Protein AF-0000000087060187 (afdb_homodimer)

Solvent-accessible surface area (backbone atoms only — not comparable to full-atom values): 17372 Å² total; per-residue (Å²): 126,83,67,80,73,55,54,25,32,34,44,31,40,33,39,47,59,73,64,66,68,57,66,70,62,66,80,63,93,53,74,68,43,36,63,28,59,90,81,39,75,70,36,77,92,37,58,87,73,42,55,52,47,55,77,86,73,60,56,47,68,49,36,44,45,62,81,58,54,55,81,49,69,66,47,95,53,29,34,12,60,45,80,41,43,45,56,80,41,34,56,42,32,93,66,44,48,37,37,33,38,38,34,28,37,74,89,31,44,45,73,72,44,68,38,84,48,26,33,36,40,37,35,27,74,34,51,63,45,60,35,35,37,31,46,96,84,69,46,78,32,64,47,75,46,45,51,37,21,35,39,56,44,54,41,60,24,42,33,39,59,129,82,67,80,73,54,53,27,33,35,45,32,40,32,39,47,60,72,62,67,68,58,66,70,62,64,81,63,94,52,72,68,42,38,63,28,59,90,83,39,75,71,37,75,91,36,58,88,74,41,56,53,45,56,75,86,73,61,56,46,69,49,35,46,47,62,82,57,55,54,80,50,68,66,46,95,53,28,35,11,59,46,80,41,41,42,56,80,41,34,53,40,30,94,66,45,49,37,38,32,39,38,34,28,36,76,89,30,45,45,72,73,46,66,36,86,49,25,32,35,41,35,35,27,74,33,49,62,44,62,35,36,36,31,45,96,85,68,48,77,34,64,49,75,46,44,50,36,22,35,40,55,43,55,41,60,24,42,32,39,60

Foldseek 3Di:
DPPPFFKWKKKKKKFFADPVPPPPPPPPPDPFFQFDCVVHQLDPVCLVPGGGDDPVPDDPVLQDDDVVVDWADADPLQKTKDKADCNNRVRCRPVRMIMMMIMGTVRGKDDKDFAQGIKMKMATQGAKDWKWWADPVRDTDIDIDGHGDMDIGDHPTIIID/DPPPFFKWKKKKKKFFADDVPPPPPPPPPDPFFQFDCVVHQLDPVCLVPGGGDDPVPDDPVLQDDDVVVDWADADPLQKTKDKADCNNRVRCRPVRMIMMMIMGTVRGKDDKDFAQGIKMKMATQGAKDWKWWADPVRDTDIDIDGHGDMDIGDHPTIIID

pLDDT: mean 88.73, std 16.36, range [27.12, 98.56]

Structure (mmCIF, N/CA/C/O backbone):
data_AF-0000000087060187-model_v1
#
loop_
_entity.id
_entity.type
_entity.pdbx_description
1 polymer 'Germin-like protein'
#
loop_
_atom_site.group_PDB
_atom_site.id
_atom_site.type_symbol
_atom_site.label_atom_id
_atom_site.label_alt_id
_atom_site.label_comp_id
_atom_site.label_asym_id
_atom_site.label_entity_id
_atom_site.label_seq_id
_atom_site.pdbx_P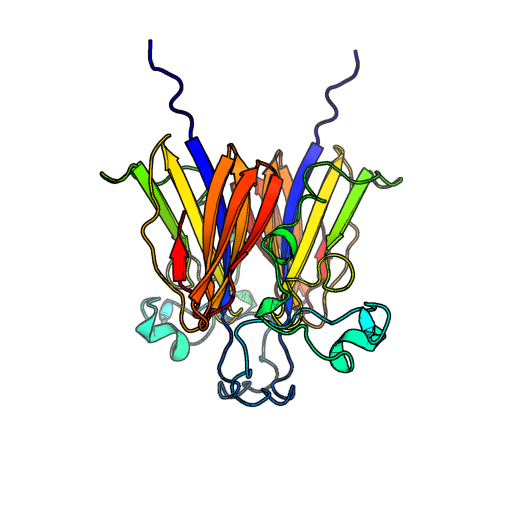DB_ins_code
_atom_site.Cartn_x
_atom_site.Cartn_y
_atom_site.Cartn_z
_atom_site.occupancy
_atom_site.B_iso_or_equiv
_atom_site.auth_seq_id
_atom_site.auth_comp_id
_atom_site.auth_asym_id
_atom_site.auth_atom_id
_atom_site.pdbx_PDB_model_num
ATOM 1 N N . MET A 1 1 ? -19.531 17.516 -27.078 1 27.12 1 MET A N 1
ATOM 2 C CA . MET A 1 1 ? -18.234 17.781 -26.484 1 27.12 1 MET A CA 1
ATOM 3 C C . MET A 1 1 ? -18.016 16.938 -25.234 1 27.12 1 MET A C 1
ATOM 5 O O . MET A 1 1 ? -18.719 17.094 -24.25 1 27.12 1 MET A O 1
ATOM 9 N N . VAL A 1 2 ? -17.828 15.68 -25.297 1 34.88 2 VAL A N 1
ATOM 10 C CA . VAL A 1 2 ? -17.781 14.812 -24.125 1 34.88 2 VAL A CA 1
ATOM 11 C C . VAL A 1 2 ? -16.781 15.359 -23.109 1 34.88 2 VAL A C 1
ATOM 13 O O . VAL A 1 2 ? -15.586 15.438 -23.406 1 34.88 2 VAL A O 1
ATOM 16 N N . GLY A 1 3 ? -17.016 16.312 -22.5 1 36.12 3 GLY A N 1
ATOM 17 C CA . GLY A 1 3 ? -16.141 16.984 -21.562 1 36.12 3 GLY A CA 1
ATOM 18 C C . GLY A 1 3 ? -15.27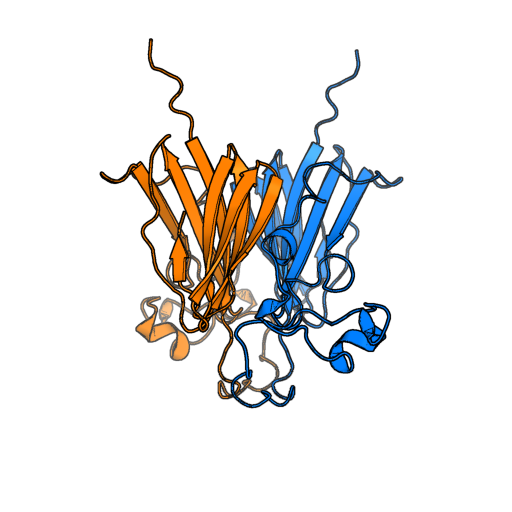3 16.016 -20.766 1 36.12 3 GLY A C 1
ATOM 19 O O . GLY A 1 3 ? -15.766 15.008 -20.266 1 36.12 3 GLY A O 1
ATOM 20 N N . LYS A 1 4 ? -14.07 15.891 -21.125 1 46.22 4 LYS A N 1
ATOM 21 C CA . LYS A 1 4 ? -13.109 15.016 -20.453 1 46.22 4 LYS A CA 1
ATOM 22 C C . LYS A 1 4 ? -13.312 15.016 -18.953 1 46.22 4 LYS A C 1
ATOM 24 O O . LYS A 1 4 ? -13.109 16.031 -18.281 1 46.22 4 LYS A O 1
ATOM 29 N N . MET A 1 5 ? -14.383 14.383 -18.453 1 56.5 5 MET A N 1
ATOM 30 C CA . MET A 1 5 ? -14.633 14.281 -17.016 1 56.5 5 MET A CA 1
ATOM 31 C C . MET A 1 5 ? -13.352 13.938 -16.266 1 56.5 5 MET A C 1
ATOM 33 O O . MET A 1 5 ? -12.703 12.938 -16.562 1 56.5 5 MET A O 1
ATOM 37 N N . TRP A 1 6 ? -12.797 15.008 -15.633 1 66.81 6 TRP A N 1
ATOM 38 C CA . TRP A 1 6 ? -11.586 14.828 -14.836 1 66.81 6 TRP A CA 1
ATOM 39 C C . TRP A 1 6 ? -11.805 13.812 -13.727 1 66.81 6 TRP A C 1
ATOM 41 O O . TRP A 1 6 ? -12.805 13.883 -13 1 66.81 6 TRP A O 1
ATOM 51 N N . VAL A 1 7 ? -11.086 12.695 -13.836 1 78.31 7 VAL A N 1
ATOM 52 C CA . VAL A 1 7 ? -11.227 11.648 -12.836 1 78.31 7 VAL A CA 1
ATOM 53 C C . VAL A 1 7 ? -9.953 11.578 -11.984 1 78.31 7 VAL A C 1
ATOM 55 O O . VAL A 1 7 ? -8.844 11.633 -12.516 1 78.31 7 VAL A O 1
ATOM 58 N N . LEU A 1 8 ? -10.289 11.727 -10.703 1 87 8 LEU A N 1
ATOM 59 C CA . LEU A 1 8 ? -9.273 11.391 -9.711 1 87 8 LEU A CA 1
ATOM 60 C C . LEU A 1 8 ? -9.195 9.883 -9.508 1 87 8 LEU A C 1
ATOM 62 O O . LEU A 1 8 ? -10.227 9.211 -9.398 1 87 8 LEU A O 1
ATOM 66 N N . ILE A 1 9 ? -7.957 9.406 -9.578 1 90.56 9 ILE A N 1
ATOM 67 C CA . ILE A 1 9 ? -7.754 7.996 -9.273 1 90.56 9 ILE A CA 1
ATOM 68 C C . ILE A 1 9 ? -6.844 7.855 -8.055 1 90.56 9 ILE A C 1
ATOM 70 O O . ILE A 1 9 ? -5.742 8.406 -8.031 1 90.56 9 ILE A O 1
ATOM 74 N N . LEU A 1 10 ? -7.395 7.145 -7.043 1 92.38 10 LEU A N 1
ATOM 75 C CA . LEU A 1 10 ? -6.633 6.805 -5.844 1 92.38 10 LEU A CA 1
ATOM 76 C C . LEU A 1 10 ? -6.445 5.293 -5.73 1 92.38 10 LEU A C 1
ATOM 78 O O . LEU A 1 10 ? -7.371 4.527 -6.012 1 92.38 10 LEU A O 1
ATOM 82 N N . VAL A 1 11 ? -5.293 4.898 -5.391 1 95.69 11 VAL A N 1
ATOM 83 C CA . VAL A 1 11 ? -5.07 3.539 -4.918 1 95.69 11 VAL A CA 1
ATOM 84 C C . VAL A 1 11 ? -4.621 3.568 -3.459 1 95.69 11 VAL A C 1
ATOM 86 O O . VAL A 1 11 ? -3.619 4.203 -3.123 1 95.69 11 VAL A O 1
ATOM 89 N N . SER A 1 12 ? -5.43 2.939 -2.613 1 94.31 12 SER A N 1
ATOM 90 C CA . SER A 1 12 ? -5.145 2.93 -1.184 1 94.31 12 SER A CA 1
ATOM 91 C C . SER A 1 12 ? -4.91 1.511 -0.675 1 94.31 12 SER A C 1
ATOM 93 O O . SER A 1 12 ? -5.617 0.581 -1.075 1 94.31 12 SER A O 1
ATOM 95 N N . ILE A 1 13 ? -3.957 1.374 0.154 1 92.62 13 ILE A N 1
ATOM 96 C CA . ILE A 1 13 ? -3.703 0.117 0.849 1 92.62 13 ILE A CA 1
ATOM 97 C C . ILE A 1 13 ? -4.059 0.263 2.326 1 92.62 13 ILE A C 1
ATOM 99 O O . ILE A 1 13 ? -3.746 1.28 2.949 1 92.62 13 ILE A O 1
ATOM 103 N N . LEU A 1 14 ? -4.754 -0.697 2.828 1 89.62 14 LEU A N 1
ATOM 104 C CA . LEU A 1 14 ? -5.113 -0.778 4.238 1 89.62 14 LEU A CA 1
ATOM 105 C C . LEU A 1 14 ? -4.277 -1.833 4.953 1 89.62 14 LEU A C 1
ATOM 107 O O . LEU A 1 14 ? -4.258 -2.998 4.547 1 89.62 14 LEU A O 1
ATOM 111 N N . LEU A 1 15 ? -3.615 -1.411 5.914 1 89.69 15 LEU A N 1
ATOM 112 C CA . LEU A 1 15 ? -2.82 -2.309 6.742 1 89.69 15 LEU A CA 1
ATOM 113 C C . LEU A 1 15 ? -3.562 -2.66 8.031 1 89.69 15 LEU A C 1
ATOM 115 O O . LEU A 1 15 ? -3.818 -1.787 8.859 1 89.69 15 LEU A O 1
ATOM 119 N N . LEU A 1 16 ? -3.83 -3.924 8.078 1 80 16 LEU A N 1
ATOM 120 C CA . LEU A 1 16 ? -4.562 -4.398 9.25 1 80 16 LEU A CA 1
ATOM 121 C C . LEU A 1 16 ? -3.633 -4.559 10.445 1 80 16 LEU A C 1
ATOM 123 O O . LEU A 1 16 ? -2.51 -5.047 10.297 1 80 16 LEU A O 1
ATOM 127 N N . ARG A 1 17 ? -4.02 -3.939 11.523 1 68.12 17 ARG A N 1
ATOM 128 C CA . ARG A 1 17 ? -3.246 -4.109 12.75 1 68.12 17 ARG A CA 1
ATOM 129 C C . ARG A 1 17 ? -3.828 -5.219 13.617 1 68.12 17 ARG A C 1
ATOM 131 O O . ARG A 1 17 ? -5.039 -5.262 13.852 1 68.12 17 ARG A O 1
ATOM 138 N N . GLY A 1 18 ? -3.416 -6.523 13.445 1 55.12 18 GLY A N 1
ATOM 139 C CA . GLY A 1 18 ? -3.941 -7.621 14.242 1 55.12 18 GLY A CA 1
ATOM 140 C C . GLY A 1 18 ? -3.717 -7.441 15.727 1 55.12 18 GLY A C 1
ATOM 141 O O . GLY A 1 18 ? -2.797 -6.734 16.141 1 55.12 18 GLY A O 1
ATOM 142 N N . ASP A 1 19 ? -4.742 -7.434 16.5 1 46.03 19 ASP A N 1
ATOM 143 C CA . ASP A 1 19 ? -4.531 -7.734 17.906 1 46.03 19 ASP A CA 1
ATOM 144 C C . ASP A 1 19 ? -3.523 -8.867 18.094 1 46.03 19 ASP A C 1
ATOM 146 O O . ASP A 1 19 ? -3.471 -9.789 17.266 1 46.03 19 ASP A O 1
ATOM 150 N N . GLU A 1 20 ? -2.389 -8.625 18.578 1 42.47 20 GLU A N 1
ATOM 151 C CA . GLU A 1 20 ? -1.382 -9.633 18.891 1 42.47 20 GLU A CA 1
ATOM 152 C C . GLU A 1 20 ? -2.02 -11 19.094 1 42.47 20 GLU A C 1
ATOM 154 O O . GLU A 1 20 ? -1.319 -11.992 19.297 1 42.47 20 GLU A O 1
ATOM 159 N N . THR A 1 21 ? -3.285 -11 19.422 1 37.47 21 THR A N 1
ATOM 160 C CA . THR A 1 21 ? -3.693 -12.336 19.828 1 37.47 21 THR A CA 1
ATOM 161 C C . THR A 1 21 ? -3.779 -13.273 18.625 1 37.47 21 THR A C 1
ATOM 163 O O . THR A 1 21 ? -4.367 -14.352 18.719 1 37.47 21 THR A O 1
ATOM 166 N N . LEU A 1 22 ? -3.842 -12.672 17.578 1 36.28 22 LEU A N 1
ATOM 167 C CA . LEU A 1 22 ? -3.822 -13.805 16.656 1 36.28 22 LEU A CA 1
ATOM 168 C C . LEU A 1 22 ? -2.627 -14.711 16.953 1 36.28 22 LEU A C 1
ATOM 170 O O . LEU A 1 22 ? -1.502 -14.227 17.094 1 36.28 22 LEU A O 1
ATOM 174 N N . ALA A 1 23 ? -2.844 -15.641 17.703 1 34.91 23 ALA A N 1
ATOM 175 C CA . ALA A 1 23 ? -1.899 -16.734 17.922 1 34.91 23 ALA A CA 1
ATOM 176 C C . ALA A 1 23 ? -0.926 -16.844 16.75 1 34.91 23 ALA A C 1
ATOM 178 O O . ALA A 1 23 ? -1.339 -17.078 15.609 1 34.91 23 ALA A O 1
ATOM 179 N N . SER A 1 24 ? -0.003 -15.836 16.641 1 38.12 24 SER A N 1
ATOM 180 C CA . SER A 1 24 ? 1.091 -16.203 15.742 1 38.12 24 SER A CA 1
ATOM 181 C C . SER A 1 24 ? 1.122 -17.703 15.484 1 38.12 24 SER A C 1
ATOM 183 O O . SER A 1 24 ? 1.293 -18.484 16.422 1 38.12 24 SER A O 1
ATOM 185 N N . ASP A 1 25 ? 0.235 -18.125 14.82 1 39.66 25 ASP A N 1
ATOM 186 C CA . ASP A 1 25 ? 0.54 -19.516 14.492 1 39.66 25 ASP A CA 1
ATOM 187 C C . ASP A 1 25 ? 2.047 -19.75 14.43 1 39.66 25 ASP A C 1
ATOM 189 O O . ASP A 1 25 ? 2.812 -18.844 14.125 1 39.66 25 ASP A O 1
ATOM 193 N N . PRO A 1 26 ? 2.584 -20.688 15.039 1 43.78 26 PRO A N 1
ATOM 194 C CA . PRO A 1 26 ? 3.941 -21.125 14.711 1 43.78 26 PRO A CA 1
ATOM 195 C C . PRO A 1 26 ? 4.395 -20.672 13.328 1 43.78 26 PRO A C 1
ATOM 197 O O . PRO A 1 26 ? 3.561 -20.328 12.484 1 43.78 26 PRO A O 1
ATOM 200 N N . ASP A 1 27 ? 5.645 -20.234 13.125 1 51.66 27 ASP A N 1
ATOM 201 C CA . ASP A 1 27 ? 6.246 -20.094 11.805 1 51.66 27 ASP A CA 1
ATOM 202 C C . ASP A 1 27 ? 5.402 -20.797 10.734 1 51.66 27 ASP A C 1
ATOM 204 O O . ASP A 1 27 ? 5.164 -22 10.812 1 51.66 27 ASP A O 1
ATOM 208 N N . PRO A 1 28 ? 4.574 -19.906 10.055 1 59.94 28 PRO A N 1
ATOM 209 C CA . PRO A 1 28 ? 3.744 -20.594 9.07 1 59.94 28 PRO A CA 1
ATOM 210 C C . PRO A 1 28 ? 4.496 -21.703 8.336 1 59.94 28 PRO A C 1
ATOM 212 O O . PRO A 1 28 ? 5.707 -21.594 8.117 1 59.94 28 PRO A O 1
ATOM 215 N N . ILE A 1 29 ? 3.949 -22.766 8.312 1 70.19 29 ILE A N 1
ATOM 216 C CA . ILE A 1 29 ? 4.492 -23.938 7.629 1 70.19 29 ILE A CA 1
ATOM 217 C C . ILE A 1 29 ? 4.914 -23.562 6.211 1 70.19 29 ILE A C 1
ATOM 219 O O . ILE A 1 29 ? 5.898 -24.094 5.691 1 70.19 29 ILE A O 1
ATOM 223 N N . GLN A 1 30 ? 4.23 -22.5 5.711 1 86.88 30 GLN A N 1
ATOM 224 C CA . GLN A 1 30 ? 4.59 -22.078 4.363 1 86.88 30 GLN A CA 1
ATOM 225 C C . GLN A 1 30 ? 4.605 -20.547 4.246 1 86.88 30 GLN A C 1
ATOM 227 O O . GLN A 1 30 ? 4.156 -19.844 5.156 1 86.88 30 GLN A O 1
ATOM 232 N N . ASP A 1 31 ? 5.094 -20.016 3.172 1 91.69 31 ASP A N 1
ATOM 233 C CA . ASP A 1 31 ? 5.367 -18.594 2.969 1 91.69 31 ASP A CA 1
ATOM 234 C C . ASP A 1 31 ? 4.074 -17.797 2.836 1 91.69 31 ASP A C 1
ATOM 236 O O . ASP A 1 31 ? 4.051 -16.594 3.084 1 91.69 31 ASP A O 1
ATOM 240 N N . PHE A 1 32 ? 3.02 -18.438 2.4 1 92.56 32 PHE A N 1
ATOM 241 C CA . PHE A 1 32 ? 1.711 -17.844 2.152 1 92.56 32 PHE A CA 1
ATOM 242 C C . PHE A 1 32 ? 0.601 -18.844 2.395 1 92.56 32 PHE A C 1
ATOM 244 O O . PHE A 1 32 ? 0.855 -20.062 2.449 1 92.56 32 PHE A O 1
ATOM 251 N N . CYS A 1 33 ? -0.597 -18.328 2.555 1 93.5 33 CYS A N 1
ATOM 252 C CA . CYS A 1 33 ? -1.751 -19.203 2.713 1 93.5 33 CYS A CA 1
ATOM 253 C C . CYS A 1 33 ? -2.887 -18.781 1.789 1 93.5 33 CYS A C 1
ATOM 255 O O . CYS A 1 33 ? -3.58 -17.797 2.059 1 93.5 33 CYS A O 1
ATOM 257 N N . ILE A 1 34 ? -3.023 -19.484 0.709 1 95 34 ILE A N 1
ATOM 258 C CA . ILE A 1 34 ? -4.188 -19.359 -0.16 1 95 34 ILE A CA 1
ATOM 259 C C . ILE A 1 34 ? -5.281 -20.328 0.298 1 95 34 ILE A C 1
ATOM 261 O O . ILE A 1 34 ? -5.09 -21.547 0.289 1 95 34 ILE A O 1
ATOM 265 N N . PRO A 1 35 ? -6.402 -19.797 0.677 1 95 35 PRO A N 1
ATOM 266 C CA . PRO A 1 35 ? -7.469 -20.703 1.089 1 95 35 PRO A CA 1
ATOM 267 C C . PRO A 1 35 ? -7.855 -21.688 -0.011 1 95 35 PRO A C 1
ATOM 269 O O . PRO A 1 35 ? -7.945 -21.312 -1.181 1 95 35 PRO A O 1
ATOM 272 N N . ASN A 1 36 ? -8.055 -22.891 0.399 1 94.81 36 ASN A N 1
ATOM 273 C CA . ASN A 1 36 ? -8.352 -23.969 -0.544 1 94.81 36 ASN A CA 1
ATOM 274 C C . ASN A 1 36 ? -9.852 -24.094 -0.794 1 94.81 36 ASN A C 1
ATOM 276 O O . ASN A 1 36 ? -10.594 -24.531 0.083 1 94.81 36 ASN A O 1
ATOM 280 N N . PRO A 1 37 ? -10.25 -23.797 -2.033 1 93.38 37 PRO A N 1
ATOM 281 C CA . PRO A 1 37 ? -11.695 -23.797 -2.295 1 93.38 37 PRO A CA 1
ATOM 282 C C . PRO A 1 37 ? -12.289 -25.203 -2.311 1 93.38 37 PRO A C 1
ATOM 284 O O . PRO A 1 37 ? -13.508 -25.375 -2.297 1 93.38 37 PRO A O 1
ATOM 287 N N . LYS A 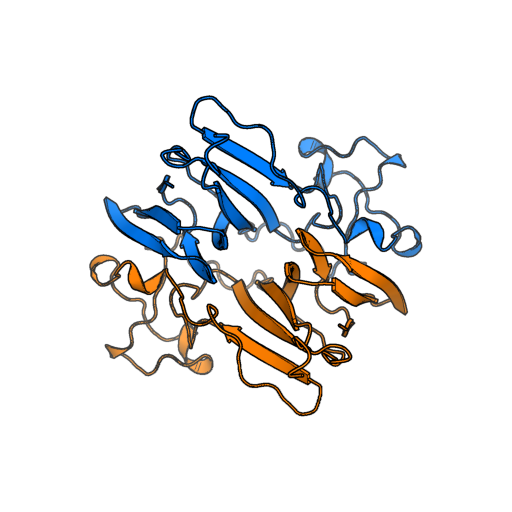1 38 ? -11.461 -26.172 -2.412 1 94.19 38 LYS A N 1
ATOM 288 C CA . LYS A 1 38 ? -11.93 -27.547 -2.367 1 94.19 38 LYS A CA 1
ATOM 289 C C . LYS A 1 38 ? -12.641 -27.844 -1.049 1 94.19 38 LYS A C 1
ATOM 291 O O . LYS A 1 38 ? -13.438 -28.781 -0.963 1 94.19 38 LYS A O 1
ATOM 296 N N . PHE A 1 39 ? -12.383 -27.109 -0.063 1 94.31 39 PHE A N 1
ATOM 297 C CA . PHE A 1 39 ? -12.891 -27.406 1.269 1 94.31 39 PHE A CA 1
ATOM 298 C C . PHE A 1 39 ? -13.992 -26.422 1.66 1 94.31 39 PHE A C 1
ATOM 300 O O . PHE A 1 39 ? -14.516 -26.484 2.773 1 94.31 39 PHE A O 1
ATOM 307 N N . GLY A 1 40 ? -14.289 -25.484 0.76 1 92.62 40 GLY A N 1
ATOM 308 C CA . GLY A 1 40 ? -15.352 -24.516 1.012 1 92.62 40 GLY A CA 1
ATOM 309 C C . GLY A 1 40 ? -15.227 -23.266 0.181 1 92.62 40 GLY A C 1
ATOM 310 O O . GLY A 1 40 ? -14.164 -22.984 -0.384 1 92.62 40 GLY A O 1
ATOM 311 N N . ALA A 1 41 ? -16.312 -22.531 0.212 1 92.38 41 ALA A N 1
ATOM 312 C CA . ALA A 1 41 ? -16.297 -21.266 -0.5 1 92.38 41 ALA A CA 1
ATOM 313 C C . ALA A 1 41 ? -15.352 -20.266 0.171 1 92.38 41 ALA A C 1
ATOM 315 O O . ALA A 1 41 ? -15.281 -20.203 1.401 1 92.38 41 ALA A O 1
ATOM 316 N N . ILE A 1 42 ? -14.664 -19.562 -0.613 1 93.19 42 ILE A N 1
ATOM 317 C CA . ILE A 1 42 ? -13.773 -18.531 -0.073 1 93.19 42 ILE A CA 1
ATOM 318 C C . ILE A 1 42 ? -14.578 -17.281 0.281 1 93.19 42 ILE A C 1
ATOM 320 O O . ILE A 1 42 ? -14.805 -16.422 -0.568 1 93.19 42 ILE A O 1
ATOM 324 N N . LYS A 1 43 ? -14.992 -17.234 1.489 1 90.38 43 LYS A N 1
ATOM 325 C CA . LYS A 1 43 ? -15.75 -16.141 2.074 1 90.38 43 LYS A CA 1
ATOM 326 C C . LYS A 1 43 ? -15.086 -15.641 3.361 1 90.38 43 LYS A C 1
ATOM 328 O O . LYS A 1 43 ? -14.445 -16.422 4.07 1 90.38 43 LYS A O 1
ATOM 333 N N . THR A 1 44 ? -15.211 -14.352 3.576 1 84.5 44 THR A N 1
ATOM 334 C CA . THR A 1 44 ? -14.562 -13.711 4.715 1 84.5 44 THR A CA 1
ATOM 335 C C . THR A 1 44 ? -14.789 -14.523 5.988 1 84.5 44 THR A C 1
ATOM 337 O O . THR A 1 44 ? -13.852 -14.758 6.754 1 84.5 44 THR A O 1
ATOM 340 N N . ALA A 1 45 ? -16.016 -14.961 6.156 1 77.06 45 ALA A N 1
ATOM 341 C CA . ALA A 1 45 ? -16.406 -15.68 7.367 1 77.06 45 ALA A CA 1
ATOM 342 C C . ALA A 1 45 ? -15.672 -17.016 7.473 1 77.06 45 ALA A C 1
ATOM 344 O O . ALA A 1 45 ? -15.578 -17.594 8.555 1 77.06 45 ALA A O 1
ATOM 345 N N . HIS A 1 46 ? -15.078 -17.5 6.379 1 78.81 46 HIS A N 1
ATOM 346 C CA . HIS A 1 46 ? -14.523 -18.844 6.352 1 78.81 46 HIS A CA 1
ATOM 347 C C . HIS A 1 46 ? -13.008 -18.812 6.27 1 78.81 46 HIS A C 1
ATOM 349 O O . HIS A 1 46 ? -12.352 -19.859 6.359 1 78.81 46 HIS A O 1
ATOM 355 N N . LEU A 1 47 ? -12.438 -17.734 6.168 1 85.81 47 LEU A N 1
ATOM 356 C CA . LEU A 1 47 ? -11.016 -17.656 5.84 1 85.81 47 LEU A CA 1
ATOM 357 C C . LEU A 1 47 ? -10.156 -18.266 6.938 1 85.81 47 LEU A C 1
ATOM 359 O O . LEU A 1 47 ? -9.133 -18.891 6.652 1 85.81 47 LEU A O 1
ATOM 363 N N . THR A 1 48 ? -10.664 -18.188 8.148 1 83 48 THR A N 1
ATOM 364 C CA . THR A 1 48 ? -9.852 -18.688 9.25 1 83 48 THR A CA 1
ATOM 365 C C . THR A 1 48 ? -9.977 -20.203 9.375 1 83 48 THR A C 1
ATOM 367 O O . THR A 1 48 ? -9.148 -20.844 10.016 1 83 48 THR A O 1
ATOM 370 N N . THR A 1 49 ? -10.945 -20.734 8.758 1 87.62 49 THR A N 1
ATOM 371 C CA . THR A 1 49 ? -11.188 -22.172 8.953 1 87.62 49 THR A CA 1
ATOM 372 C C . THR A 1 49 ? -10.789 -22.953 7.711 1 87.62 49 THR A C 1
ATOM 374 O O . THR A 1 49 ? -10.672 -24.188 7.758 1 87.62 49 THR A O 1
ATOM 377 N N . LEU A 1 50 ? -10.602 -22.328 6.613 1 91.44 50 LEU A N 1
ATOM 378 C CA . LEU A 1 50 ? -10.203 -23.031 5.391 1 91.44 50 LEU A CA 1
ATOM 379 C C . LEU A 1 50 ? -8.719 -23.359 5.414 1 91.44 50 LEU A C 1
ATOM 381 O O . LEU A 1 50 ? -7.891 -22.5 5.723 1 91.44 50 LEU A O 1
ATOM 385 N N . PRO A 1 51 ? -8.492 -24.625 5.184 1 92.38 51 PRO A N 1
ATOM 386 C CA . PRO A 1 51 ? -7.062 -24.922 5.039 1 92.38 51 PRO A CA 1
ATOM 387 C C . PRO A 1 51 ? -6.426 -24.219 3.848 1 92.38 51 PRO A C 1
ATOM 389 O O . PRO A 1 51 ? -7.125 -23.859 2.896 1 92.38 51 PRO A O 1
ATOM 392 N N . CYS A 1 52 ? -5.199 -24.078 3.957 1 93.81 52 CYS A N 1
ATOM 393 C CA . CYS A 1 52 ? -4.461 -23.484 2.848 1 93.81 52 CYS A CA 1
ATOM 394 C C . CYS A 1 52 ? -4.215 -24.5 1.743 1 93.81 52 CYS A C 1
ATOM 396 O O . CYS A 1 52 ? -4.094 -25.703 2.014 1 93.81 52 CYS A O 1
ATOM 398 N N . LYS A 1 53 ? -4.074 -23.969 0.517 1 93.75 53 LYS A N 1
ATOM 399 C CA . LYS A 1 53 ? -3.516 -24.781 -0.555 1 93.75 53 LYS A CA 1
ATOM 400 C C . LYS A 1 53 ? -2.105 -25.266 -0.209 1 93.75 53 LYS A C 1
ATOM 402 O O . LYS A 1 53 ? -1.356 -24.547 0.465 1 93.75 53 LYS A O 1
ATOM 407 N N . ASN A 1 54 ? -1.801 -26.516 -0.731 1 92.5 54 ASN A N 1
ATOM 408 C CA . ASN A 1 54 ? -0.38 -26.844 -0.784 1 92.5 54 ASN A CA 1
ATOM 409 C C . ASN A 1 54 ? 0.396 -25.844 -1.626 1 92.5 54 ASN A C 1
ATOM 411 O O . ASN A 1 54 ? -0.105 -25.359 -2.643 1 92.5 54 ASN A O 1
ATOM 415 N N . SER A 1 55 ? 1.547 -25.562 -1.175 1 91.44 55 SER A N 1
ATOM 416 C CA . SER A 1 55 ? 2.354 -24.578 -1.9 1 91.44 55 SER A CA 1
ATOM 417 C C . SER A 1 55 ? 2.506 -24.969 -3.367 1 91.44 55 SER A C 1
ATOM 419 O O . SER A 1 55 ? 2.561 -24.109 -4.242 1 91.44 55 SER A O 1
ATOM 421 N N . SER A 1 56 ? 2.496 -26.234 -3.639 1 93.62 56 SER A N 1
ATOM 422 C CA . SER A 1 56 ? 2.682 -26.75 -4.996 1 93.62 56 SER A CA 1
ATOM 423 C C . SER A 1 56 ? 1.458 -26.469 -5.859 1 93.62 56 SER A C 1
ATOM 425 O O . SER A 1 56 ? 1.527 -26.547 -7.09 1 93.62 56 SER A O 1
ATOM 427 N N . GLU A 1 57 ? 0.365 -26.188 -5.254 1 95.56 57 GLU A N 1
ATOM 428 C CA . GLU A 1 57 ? -0.867 -25.938 -5.996 1 95.56 57 GLU A CA 1
ATOM 429 C C . GLU A 1 57 ? -1.049 -24.453 -6.273 1 95.56 57 GLU A C 1
ATOM 431 O O . GLU A 1 57 ? -1.979 -24.047 -6.977 1 95.56 57 GLU A O 1
ATOM 436 N N . ALA A 1 58 ? -0.201 -23.656 -5.758 1 96.06 58 ALA A N 1
ATOM 437 C CA . ALA A 1 58 ? -0.27 -22.219 -5.996 1 96.06 58 ALA A CA 1
ATOM 438 C C . ALA A 1 58 ? 0.291 -21.859 -7.367 1 96.06 58 ALA A C 1
ATOM 440 O O . ALA A 1 58 ? 1.182 -22.547 -7.879 1 96.06 58 ALA A O 1
ATOM 441 N N . SER A 1 59 ? -0.273 -20.859 -7.98 1 97.06 59 SER A N 1
ATOM 442 C CA . SER A 1 59 ? 0.218 -20.328 -9.258 1 97.06 59 SER A CA 1
ATOM 443 C C . SER A 1 59 ? 0.494 -18.828 -9.172 1 97.06 59 SER A C 1
ATOM 445 O O . SER A 1 59 ? 0.082 -18.172 -8.219 1 97.06 59 SER A O 1
ATOM 447 N N . THR A 1 60 ? 1.148 -18.297 -10.18 1 98.12 60 THR A N 1
ATOM 448 C CA . THR A 1 60 ? 1.473 -16.875 -10.234 1 98.12 60 THR A CA 1
ATOM 449 C C . THR A 1 60 ? 0.204 -16.031 -10.18 1 98.12 60 THR A C 1
ATOM 451 O O . THR A 1 60 ? 0.197 -14.953 -9.578 1 98.12 60 THR A O 1
ATOM 454 N N . ASP A 1 61 ? -0.868 -16.5 -10.781 1 97.5 61 ASP A N 1
ATOM 455 C CA . ASP A 1 61 ? -2.115 -15.742 -10.852 1 97.5 61 ASP A CA 1
ATOM 456 C C . ASP A 1 61 ? -2.711 -15.539 -9.461 1 97.5 61 ASP A C 1
ATOM 458 O O . ASP A 1 61 ? -3.545 -14.648 -9.266 1 97.5 61 ASP A O 1
ATOM 462 N N . ASP A 1 62 ? -2.289 -16.328 -8.516 1 97.69 62 ASP A N 1
ATOM 463 C CA . ASP A 1 62 ? -2.748 -16.172 -7.141 1 97.69 62 ASP A CA 1
ATOM 464 C C . ASP A 1 62 ? -2.178 -14.898 -6.52 1 97.69 62 ASP A C 1
ATOM 466 O O . ASP A 1 62 ? -2.682 -14.414 -5.504 1 97.69 62 ASP A O 1
ATOM 470 N N . PHE A 1 63 ? -1.15 -14.359 -7.137 1 98.12 63 PHE A N 1
ATOM 471 C CA . PHE A 1 63 ? -0.426 -13.273 -6.492 1 98.12 63 PHE A CA 1
ATOM 472 C C . PHE A 1 63 ? -0.48 -12.008 -7.34 1 98.12 63 PHE A C 1
ATOM 474 O O . PHE A 1 63 ? 0.202 -11.023 -7.043 1 98.12 63 PHE A O 1
ATOM 481 N N . VAL A 1 64 ? -1.225 -12.039 -8.438 1 98.56 64 VAL A N 1
ATOM 482 C CA . VAL A 1 64 ? -1.411 -10.883 -9.305 1 98.56 64 VAL A CA 1
ATOM 483 C C . VAL A 1 64 ? -2.898 -10.555 -9.422 1 98.56 64 VAL A C 1
ATOM 485 O O . VAL A 1 64 ? -3.719 -11.445 -9.648 1 98.56 64 VAL A O 1
ATOM 488 N N . PHE A 1 65 ? -3.24 -9.344 -9.211 1 98.44 65 PHE A N 1
ATOM 489 C CA . PHE A 1 65 ? -4.629 -8.914 -9.32 1 98.44 65 PHE A CA 1
ATOM 490 C C . PHE A 1 65 ? -4.785 -7.863 -10.414 1 98.44 65 PHE A C 1
ATOM 492 O O . PHE A 1 65 ? -4.098 -6.84 -10.398 1 98.44 65 PHE A O 1
ATOM 499 N N . SER A 1 66 ? -5.754 -8.047 -11.32 1 98.19 66 SER A N 1
ATOM 500 C CA . SER A 1 66 ? -5.938 -7.176 -12.477 1 98.19 66 SER A CA 1
ATOM 501 C C . SER A 1 66 ? -7.242 -6.395 -12.375 1 98.19 66 SER A C 1
ATOM 503 O O . SER A 1 66 ? -7.559 -5.59 -13.258 1 98.19 66 SER A O 1
ATOM 505 N N . GLY A 1 67 ? -7.969 -6.574 -11.344 1 97.25 67 GLY A N 1
ATOM 506 C CA . GLY A 1 67 ? -9.336 -6.074 -11.273 1 97.25 67 GLY A CA 1
ATOM 507 C C . GLY A 1 67 ? -9.414 -4.57 -11.094 1 97.25 67 GLY A C 1
ATOM 508 O O . GLY A 1 67 ? -10.492 -3.982 -11.211 1 97.25 67 GLY A O 1
ATOM 509 N N . ILE A 1 68 ? -8.234 -3.965 -10.891 1 97.12 68 ILE A N 1
ATOM 510 C CA . ILE A 1 68 ? -8.312 -2.529 -10.648 1 97.12 68 ILE A CA 1
ATOM 511 C C . ILE A 1 68 ? -7.672 -1.775 -11.812 1 97.12 68 ILE A C 1
ATOM 513 O O . ILE A 1 68 ? -7.289 -0.611 -11.664 1 97.12 68 ILE A O 1
ATOM 517 N N . LYS A 1 69 ? -7.578 -2.354 -12.922 1 96.44 69 LYS A N 1
ATOM 518 C CA . LYS A 1 69 ? -7.062 -1.71 -14.133 1 96.44 69 LYS A CA 1
ATOM 519 C C . LYS A 1 69 ? -8.016 -0.632 -14.633 1 96.44 69 LYS A C 1
ATOM 521 O O . LYS A 1 69 ? -7.594 0.34 -15.258 1 96.44 69 LYS A O 1
ATOM 526 N N . ALA A 1 70 ? -9.25 -0.925 -14.375 1 93.25 70 ALA A N 1
ATOM 527 C CA . ALA A 1 70 ? -10.289 0.005 -14.805 1 93.25 70 ALA A CA 1
ATOM 528 C C . ALA A 1 70 ? -11.18 0.42 -13.633 1 93.25 70 ALA A C 1
ATOM 530 O O . ALA A 1 70 ? -11.156 -0.216 -12.578 1 93.25 70 ALA A O 1
ATOM 531 N N . SER A 1 71 ? -11.82 1.511 -13.844 1 93.06 71 SER A N 1
ATOM 532 C CA . SER A 1 71 ? -12.688 2.035 -12.797 1 93.06 71 SER A CA 1
ATOM 533 C C . SER A 1 71 ? -13.867 1.101 -12.531 1 93.06 71 SER A C 1
ATOM 535 O O . SER A 1 71 ? -14.273 0.34 -13.414 1 93.06 71 SER A O 1
ATOM 537 N N . GLY A 1 72 ? -14.383 1.192 -11.289 1 94 72 GLY A N 1
ATOM 538 C CA . GLY A 1 72 ? -15.688 0.606 -11.008 1 94 72 GLY A CA 1
ATOM 539 C C . GLY A 1 72 ? -16.844 1.436 -11.539 1 94 72 GLY A C 1
ATOM 540 O O . GLY A 1 72 ? -16.656 2.244 -12.453 1 94 72 GLY A O 1
ATOM 541 N N . ASN A 1 73 ? -17.969 1.05 -10.977 1 94.94 73 ASN A N 1
ATOM 542 C CA . ASN A 1 73 ? -19.156 1.791 -11.367 1 94.94 73 ASN A CA 1
ATOM 543 C C . ASN A 1 73 ? -19.391 3.004 -10.469 1 94.94 73 ASN A C 1
ATOM 545 O O . ASN A 1 73 ? -19.391 2.881 -9.242 1 94.94 73 ASN A O 1
ATOM 549 N N . PHE A 1 74 ? -19.625 4.105 -11.125 1 95.25 74 PHE A N 1
ATOM 550 C CA . PHE A 1 74 ? -19.844 5.328 -10.352 1 95.25 74 PHE A CA 1
ATOM 551 C C . PHE A 1 74 ? -21.219 5.309 -9.688 1 95.25 74 PHE A C 1
ATOM 553 O O . PHE A 1 74 ? -22.188 4.836 -10.281 1 95.25 74 PHE A O 1
ATOM 560 N N . THR A 1 75 ? -21.266 5.879 -8.5 1 95.25 75 THR A N 1
ATOM 561 C CA . THR A 1 75 ? -22.516 6.098 -7.77 1 95.25 75 THR A CA 1
ATOM 562 C C . THR A 1 75 ? -23.016 7.52 -7.98 1 95.25 75 THR A C 1
ATOM 564 O O . THR A 1 75 ? -22.422 8.297 -8.719 1 95.25 75 THR A O 1
ATOM 567 N N . GLU A 1 76 ? -24.062 7.793 -7.316 1 94.06 76 GLU A N 1
ATOM 568 C CA . GLU A 1 76 ? -24.656 9.125 -7.422 1 94.06 76 GLU A CA 1
ATOM 569 C C . GLU A 1 76 ? -23.75 10.18 -6.781 1 94.06 76 GLU A C 1
ATOM 571 O O . GLU A 1 76 ? -23.812 11.359 -7.137 1 94.06 76 GLU A O 1
ATOM 576 N N . THR A 1 77 ? -22.875 9.828 -5.945 1 94.31 77 THR A N 1
ATOM 577 C CA . THR A 1 77 ? -21.969 10.766 -5.277 1 94.31 77 THR A CA 1
ATOM 578 C C . THR A 1 77 ? -20.766 11.07 -6.156 1 94.31 77 THR A C 1
ATOM 580 O O . THR A 1 77 ? -19.938 11.922 -5.812 1 94.31 77 THR A O 1
ATOM 583 N N . GLY A 1 78 ? -20.609 10.336 -7.289 1 96.31 78 GLY A N 1
ATOM 584 C CA . GLY A 1 78 ? -19.469 10.508 -8.172 1 96.31 78 GLY A CA 1
ATOM 585 C C . GLY A 1 78 ? -18.297 9.609 -7.812 1 96.31 78 GLY A C 1
ATOM 586 O O . GLY A 1 78 ? -17.219 9.75 -8.367 1 96.31 78 GLY A O 1
ATOM 587 N N . LEU A 1 79 ? -18.484 8.703 -6.812 1 96.69 79 LEU A N 1
ATOM 588 C CA . LEU A 1 79 ? -17.438 7.789 -6.355 1 96.69 79 LEU A CA 1
ATOM 589 C C . LEU A 1 79 ? -17.625 6.414 -6.984 1 96.69 79 LEU A C 1
ATOM 591 O O . LEU A 1 79 ? -18.734 5.898 -7.059 1 96.69 79 LEU A O 1
ATOM 595 N N . ALA A 1 80 ? -16.609 5.871 -7.547 1 97.31 80 ALA A N 1
ATOM 596 C CA . ALA A 1 80 ? -16.5 4.461 -7.926 1 97.31 80 ALA A CA 1
ATOM 597 C C . ALA A 1 80 ? -15.375 3.77 -7.172 1 97.31 80 ALA A C 1
ATOM 599 O O . ALA A 1 80 ? -14.25 4.273 -7.125 1 97.31 80 ALA A O 1
ATOM 600 N N . THR A 1 81 ? -15.656 2.641 -6.52 1 97.12 81 THR A N 1
ATOM 601 C CA . THR A 1 81 ? -14.617 1.933 -5.777 1 97.12 81 THR A CA 1
ATOM 602 C C . THR A 1 81 ? -14.562 0.464 -6.188 1 97.12 81 THR A C 1
ATOM 604 O O . THR A 1 81 ? -15.578 -0.112 -6.586 1 97.12 81 THR A O 1
ATOM 607 N N . ILE A 1 82 ? -13.438 -0.15 -6.145 1 97.5 82 ILE A N 1
ATOM 608 C CA . ILE A 1 82 ? -13.195 -1.588 -6.195 1 97.5 82 ILE A CA 1
ATOM 609 C C . ILE A 1 82 ? -12.414 -2.025 -4.961 1 97.5 82 ILE A C 1
ATOM 611 O O . ILE A 1 82 ? -11.188 -1.988 -4.949 1 97.5 82 ILE A O 1
ATOM 615 N N . PRO A 1 83 ? -13.109 -2.414 -3.895 1 96.88 83 PRO A N 1
ATOM 616 C CA . PRO A 1 83 ? -12.414 -2.977 -2.732 1 96.88 83 PRO A CA 1
ATOM 617 C C . PRO A 1 83 ? -11.867 -4.379 -2.99 1 96.88 83 PRO A C 1
ATOM 619 O O . PRO A 1 83 ? -12.539 -5.199 -3.621 1 96.88 83 PRO A O 1
ATOM 622 N N . VAL A 1 84 ? -10.688 -4.598 -2.594 1 97.56 84 VAL A N 1
ATOM 623 C CA . VAL A 1 84 ? -10.047 -5.891 -2.787 1 97.56 84 VAL A CA 1
ATOM 624 C C . VAL A 1 84 ? -9.648 -6.477 -1.433 1 97.56 84 VAL A C 1
ATOM 626 O O . VAL A 1 84 ? -8.844 -5.887 -0.707 1 97.56 84 VAL A O 1
ATOM 629 N N . ASN A 1 85 ? -10.234 -7.59 -1.088 1 95.88 85 ASN A N 1
ATOM 630 C CA . ASN A 1 85 ? -9.977 -8.336 0.139 1 95.88 85 ASN A CA 1
ATOM 631 C C . ASN A 1 85 ? -9.703 -9.805 -0.147 1 95.88 85 ASN A C 1
ATOM 633 O O . ASN A 1 85 ? -9.727 -10.234 -1.303 1 95.88 85 ASN A O 1
ATOM 637 N N . PRO A 1 86 ? -9.438 -10.617 0.843 1 94.44 86 PRO A N 1
ATOM 638 C CA . PRO A 1 86 ? -9.023 -12 0.585 1 94.44 86 PRO A CA 1
ATOM 639 C C . PRO A 1 86 ? -10.117 -12.82 -0.104 1 94.44 86 PRO A C 1
ATOM 641 O O . PRO A 1 86 ? -9.82 -13.844 -0.735 1 94.44 86 PRO A O 1
ATOM 644 N N . THR A 1 87 ? -11.336 -12.414 -0.044 1 94.94 87 THR A N 1
ATOM 645 C CA . THR A 1 87 ? -12.406 -13.133 -0.721 1 94.94 87 THR A CA 1
ATOM 646 C C . THR A 1 87 ? -12.289 -12.977 -2.234 1 94.94 87 THR A C 1
ATOM 648 O O . THR A 1 87 ? -12.562 -13.914 -2.982 1 94.94 87 THR A O 1
ATOM 651 N N . ILE A 1 88 ? -11.859 -11.805 -2.732 1 95.44 88 ILE A N 1
ATOM 652 C CA . ILE A 1 88 ? -11.766 -11.5 -4.156 1 95.44 88 ILE A CA 1
ATOM 653 C C . ILE A 1 88 ? -10.352 -11.797 -4.652 1 95.44 88 ILE A C 1
ATOM 655 O O . ILE A 1 88 ? -10.156 -12.156 -5.816 1 95.44 88 ILE A O 1
ATOM 659 N N . PHE A 1 89 ? -9.445 -11.656 -3.809 1 97.31 89 PHE A N 1
ATOM 660 C CA . PHE A 1 89 ? -8.031 -11.883 -4.082 1 97.31 89 PHE A CA 1
ATOM 661 C C . PHE A 1 89 ? -7.383 -12.688 -2.961 1 97.31 89 PHE A C 1
ATOM 663 O O . PHE A 1 89 ? -6.707 -12.125 -2.1 1 97.31 89 PHE A O 1
ATOM 670 N N . PRO A 1 90 ? -7.488 -13.992 -2.994 1 94.94 90 PRO A N 1
ATOM 671 C CA . PRO A 1 90 ? -7.051 -14.836 -1.885 1 94.94 90 PRO A CA 1
ATOM 672 C C . PRO A 1 90 ? -5.547 -14.75 -1.632 1 94.94 90 PRO A C 1
ATOM 674 O O . PRO A 1 90 ? -5.078 -15.102 -0.547 1 94.94 90 PRO A O 1
ATOM 677 N N . GLY A 1 91 ? -4.809 -14.281 -2.582 1 94.12 91 GLY A N 1
ATOM 678 C CA . GLY A 1 91 ? -3.363 -14.172 -2.455 1 94.12 91 GLY A CA 1
ATOM 679 C C . GLY A 1 91 ? -2.932 -13.281 -1.306 1 94.12 91 GLY A C 1
ATOM 680 O O . GLY A 1 91 ? -1.785 -13.344 -0.856 1 94.12 91 GLY A O 1
ATOM 681 N N . ILE A 1 92 ? -3.799 -12.422 -0.791 1 94.06 92 ILE A N 1
ATOM 682 C CA . ILE A 1 92 ? -3.41 -11.516 0.284 1 94.06 92 ILE A CA 1
ATOM 683 C C . ILE A 1 92 ? -3.951 -12.031 1.615 1 94.06 92 ILE A C 1
ATOM 685 O O . ILE A 1 92 ? -3.877 -11.344 2.633 1 94.06 92 ILE A O 1
ATOM 689 N N . ASN A 1 93 ? -4.465 -13.32 1.523 1 92.75 93 ASN A N 1
ATOM 690 C CA . ASN A 1 93 ? -4.918 -13.938 2.762 1 92.75 93 ASN A CA 1
ATOM 691 C C . ASN A 1 93 ? -3.791 -14.039 3.787 1 92.75 93 ASN A C 1
ATOM 693 O O . ASN A 1 93 ? -2.678 -14.445 3.451 1 92.75 93 ASN A O 1
ATOM 697 N N . THR A 1 94 ? -4.016 -13.594 5.012 1 85.19 94 THR A N 1
ATOM 698 C CA . THR A 1 94 ? -3.154 -13.672 6.184 1 85.19 94 THR A CA 1
ATOM 699 C C . THR A 1 94 ? -2 -12.68 6.078 1 85.19 94 THR A C 1
ATOM 701 O O . THR A 1 94 ? -1.066 -12.719 6.883 1 85.19 94 THR A O 1
ATOM 704 N N . LEU A 1 95 ? -1.987 -11.828 5.055 1 84.88 95 LEU A N 1
ATOM 705 C CA . LEU A 1 95 ? -0.865 -10.914 4.883 1 84.88 95 LEU A CA 1
ATOM 706 C C . LEU A 1 95 ? -1.146 -9.578 5.566 1 84.88 95 LEU A C 1
ATOM 708 O O . LEU A 1 95 ? -0.295 -8.68 5.562 1 84.88 95 LEU A O 1
ATOM 712 N N . GLY A 1 96 ? -2.314 -9.438 6.078 1 84.44 96 GLY A N 1
ATOM 713 C CA . GLY A 1 96 ? -2.643 -8.273 6.887 1 84.44 96 GLY A CA 1
ATOM 714 C C . GLY A 1 96 ? -2.887 -7.027 6.059 1 84.44 96 GLY A C 1
ATOM 715 O O . GLY A 1 96 ? -2.555 -5.918 6.484 1 84.44 96 GLY A O 1
ATOM 716 N N . MET A 1 97 ? -3.395 -7.246 4.875 1 90.62 97 MET A N 1
ATOM 717 C CA . MET A 1 97 ? -3.594 -6.074 4.027 1 90.62 97 MET A CA 1
ATOM 718 C C . MET A 1 97 ? -4.832 -6.242 3.15 1 90.62 97 MET A C 1
ATOM 720 O O . MET A 1 97 ? -5.289 -7.363 2.922 1 90.62 97 MET A O 1
ATOM 724 N N . SER A 1 98 ? -5.398 -5.242 2.75 1 94.62 98 SER A N 1
ATOM 725 C CA . SER A 1 98 ? -6.371 -5.082 1.676 1 94.62 98 SER A CA 1
ATOM 726 C C . SER A 1 98 ? -6.121 -3.799 0.888 1 94.62 98 SER A C 1
ATOM 728 O O . SER A 1 98 ? -5.246 -3.008 1.244 1 94.62 98 SER A O 1
ATOM 730 N N . PHE A 1 99 ? -6.766 -3.648 -0.268 1 96.88 99 PHE A N 1
ATOM 731 C CA . PHE A 1 99 ? -6.574 -2.408 -1.01 1 96.88 99 PHE A CA 1
ATOM 732 C C . PHE A 1 99 ? -7.824 -2.053 -1.805 1 96.88 99 PHE A C 1
ATOM 734 O O . PHE A 1 99 ? -8.758 -2.857 -1.9 1 96.88 99 PHE A O 1
ATOM 741 N N . VAL A 1 100 ? -7.871 -0.819 -2.25 1 97.69 100 VAL A N 1
ATOM 742 C CA . VAL A 1 100 ? -9.0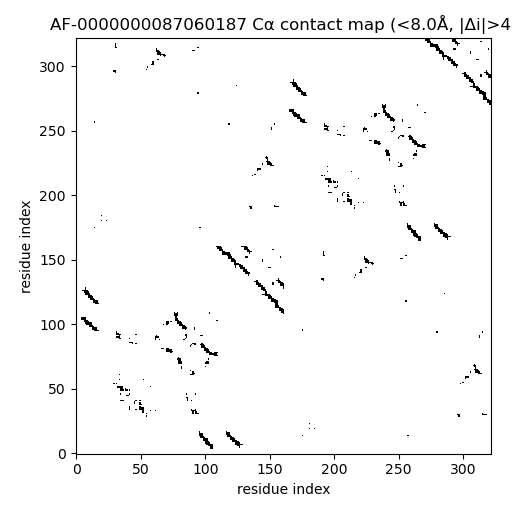39 -0.299 -2.955 1 97.69 100 VAL A CA 1
ATOM 743 C C . VAL A 1 100 ? -8.594 0.677 -4.043 1 97.69 100 VAL A C 1
ATOM 745 O O . VAL A 1 100 ? -7.684 1.479 -3.83 1 97.69 100 VAL A O 1
ATOM 748 N N . ARG A 1 101 ? -9.148 0.518 -5.195 1 97.88 101 ARG A N 1
ATOM 749 C CA . ARG A 1 101 ? -9.141 1.617 -6.156 1 97.88 101 ARG A CA 1
ATOM 750 C C . ARG A 1 101 ? -10.359 2.512 -5.973 1 97.88 101 ARG A C 1
ATOM 752 O O . ARG A 1 101 ? -11.484 2.021 -5.871 1 97.88 101 ARG A O 1
ATOM 759 N N . ALA A 1 102 ? -10.156 3.803 -5.945 1 97.69 102 ALA A N 1
ATOM 760 C CA . ALA A 1 102 ? -11.234 4.781 -5.879 1 97.69 102 ALA A CA 1
ATOM 761 C C . ALA A 1 102 ? -11.109 5.816 -6.992 1 97.69 102 ALA A C 1
ATOM 763 O O . ALA A 1 102 ? -10.062 6.441 -7.148 1 97.69 102 ALA A O 1
ATOM 764 N N . ASP A 1 103 ? -12.133 5.969 -7.754 1 97 103 ASP A N 1
ATOM 765 C CA . ASP A 1 103 ? -12.258 7.008 -8.773 1 97 103 ASP A CA 1
ATOM 766 C C . ASP A 1 103 ? -13.312 8.039 -8.367 1 97 103 ASP A C 1
ATOM 768 O O . ASP A 1 103 ? -14.414 7.684 -7.953 1 97 103 ASP A O 1
ATOM 772 N N . LEU A 1 104 ? -12.953 9.242 -8.461 1 96.81 104 LEU A N 1
ATOM 773 C CA . LEU A 1 104 ? -13.867 10.336 -8.125 1 96.81 104 LEU A CA 1
ATOM 774 C C . LEU A 1 104 ? -14.047 11.273 -9.312 1 96.81 104 LEU A C 1
ATOM 776 O O . LEU A 1 104 ? -13.062 11.766 -9.875 1 96.81 104 LEU A O 1
ATOM 780 N N . LYS A 1 105 ? -15.258 11.516 -9.695 1 95.31 105 LYS A N 1
ATOM 781 C CA . LYS A 1 105 ? -15.539 12.594 -10.641 1 95.31 105 LYS A CA 1
ATOM 782 C C . LYS A 1 105 ? -15.25 13.961 -10.023 1 95.31 105 LYS A C 1
ATOM 784 O O . LYS A 1 105 ? -15.211 14.094 -8.797 1 95.31 105 LYS A O 1
ATOM 789 N N . ALA A 1 106 ? -15.031 14.867 -10.961 1 93.06 106 ALA A N 1
ATOM 790 C CA . ALA A 1 106 ? -14.898 16.219 -10.43 1 93.06 106 ALA A CA 1
ATOM 791 C C . ALA A 1 106 ? -16.094 16.578 -9.555 1 93.06 106 ALA A C 1
ATOM 793 O O . ALA A 1 106 ? -17.25 16.422 -9.969 1 93.06 106 ALA A O 1
ATOM 794 N N . GLY A 1 107 ? -15.766 16.969 -8.383 1 92.62 107 GLY A N 1
ATOM 795 C CA . GLY A 1 107 ? -16.828 17.328 -7.457 1 92.62 107 GLY A CA 1
ATOM 796 C C . GLY A 1 107 ? -17.375 16.141 -6.676 1 92.62 107 GLY A C 1
ATOM 797 O O . GLY A 1 107 ? -18.203 16.312 -5.781 1 92.62 107 GLY A O 1
ATOM 798 N N . GLY A 1 108 ? -16.953 14.93 -7.004 1 95.12 108 GLY A N 1
ATOM 799 C CA . GLY A 1 108 ? -17.391 13.75 -6.277 1 95.12 108 GLY A CA 1
ATOM 800 C C . GLY A 1 108 ? -16.844 13.695 -4.855 1 95.12 108 GLY A C 1
ATOM 801 O O . GLY A 1 108 ? -15.922 14.43 -4.508 1 95.12 108 GLY A O 1
ATOM 802 N N . ILE A 1 109 ? -17.547 12.82 -4.035 1 95.5 109 ILE A N 1
ATOM 803 C CA . ILE A 1 109 ? -17.141 12.75 -2.633 1 95.5 109 ILE A CA 1
ATOM 804 C C . ILE A 1 109 ? -17.031 11.289 -2.199 1 95.5 109 ILE A C 1
ATOM 806 O O . ILE A 1 109 ? -17.859 10.453 -2.6 1 95.5 109 ILE A O 1
ATOM 810 N N . ASN A 1 110 ? -16.047 10.992 -1.438 1 96.06 110 ASN A N 1
ATOM 811 C CA . ASN A 1 110 ? -16 9.812 -0.581 1 96.06 110 ASN A CA 1
ATOM 812 C C . ASN A 1 110 ? -16.453 10.141 0.843 1 96.06 110 ASN A C 1
ATOM 814 O O . ASN A 1 110 ? -15.711 10.797 1.589 1 96.06 110 ASN A O 1
ATOM 818 N N . PRO A 1 111 ? -17.609 9.734 1.188 1 94.94 111 PRO A N 1
ATOM 819 C CA . PRO A 1 111 ? -18.156 10.141 2.484 1 94.94 111 PRO A CA 1
ATOM 820 C C . PRO A 1 111 ? -17.25 9.766 3.652 1 94.94 111 PRO A C 1
ATOM 822 O O . PRO A 1 111 ? -16.5 8.781 3.566 1 94.94 111 PRO A O 1
ATOM 825 N N . PRO A 1 112 ? -17.406 10.523 4.691 1 96 112 PRO A N 1
ATOM 826 C CA . PRO A 1 112 ? -16.594 10.211 5.867 1 96 112 PRO A CA 1
ATOM 827 C C . PRO A 1 112 ? -16.812 8.797 6.383 1 96 112 PRO A C 1
ATOM 829 O O . PRO A 1 112 ? -17.938 8.305 6.387 1 96 112 PRO A O 1
ATOM 832 N N . HIS A 1 113 ? -15.797 8.125 6.75 1 96.81 113 HIS A N 1
ATOM 833 C CA . HIS A 1 113 ? -15.805 6.777 7.312 1 96.81 113 HIS A CA 1
ATOM 834 C C . HIS A 1 113 ? -14.531 6.516 8.109 1 96.81 113 HIS A C 1
ATOM 836 O O . HIS A 1 113 ? -13.719 7.418 8.312 1 96.81 113 HIS A O 1
ATOM 842 N N . PHE A 1 114 ? -14.445 5.391 8.703 1 94.88 114 PHE A N 1
ATOM 843 C CA . PHE A 1 114 ? -13.234 5.059 9.445 1 94.88 114 PHE A CA 1
ATOM 844 C C . PHE A 1 114 ? -12.961 3.559 9.383 1 94.88 114 PHE A C 1
ATOM 846 O O . PHE A 1 114 ? -13.812 2.785 8.93 1 94.88 114 PHE A O 1
ATOM 853 N N . HIS A 1 115 ? -11.781 3.195 9.648 1 93.38 115 HIS A N 1
ATOM 854 C CA . HIS A 1 115 ? -11.344 1.808 9.75 1 93.38 115 HIS A CA 1
ATOM 855 C C . HIS A 1 115 ? -10.852 1.488 11.156 1 93.38 115 HIS A C 1
ATOM 857 O O . HIS A 1 115 ? -9.758 1.907 11.547 1 93.38 115 HIS A O 1
ATOM 863 N N . PRO A 1 116 ? -11.555 0.704 11.953 1 90.12 116 PRO A N 1
ATOM 864 C CA . PRO A 1 116 ? -11.211 0.476 13.359 1 90.12 116 PRO A CA 1
ATOM 865 C C . PRO A 1 116 ? -9.953 -0.372 13.539 1 90.12 116 PRO A C 1
ATOM 867 O O . PRO A 1 116 ? -9.344 -0.366 14.609 1 90.12 116 PRO A O 1
ATOM 870 N N . ARG A 1 117 ? -9.5 -1.029 12.453 1 87.81 117 ARG A N 1
ATOM 871 C CA . ARG A 1 117 ? -8.406 -1.968 12.648 1 87.81 117 ARG A CA 1
ATOM 872 C C . ARG A 1 117 ? -7.297 -1.736 11.633 1 87.81 117 ARG A C 1
ATOM 874 O O . ARG A 1 117 ? -6.441 -2.602 11.422 1 87.81 117 ARG A O 1
ATOM 881 N N . ALA A 1 118 ? -7.484 -0.632 10.93 1 91.81 118 ALA A N 1
ATOM 882 C CA . ALA A 1 118 ? -6.512 -0.528 9.844 1 91.81 118 ALA A CA 1
ATOM 883 C C . ALA A 1 118 ? -6.023 0.908 9.68 1 91.81 118 ALA A C 1
ATOM 885 O O . ALA A 1 118 ? -6.785 1.856 9.875 1 91.81 118 ALA A O 1
ATOM 886 N N . THR A 1 119 ? -4.773 1.06 9.375 1 93.75 119 THR A N 1
ATOM 887 C CA . THR A 1 119 ? -4.191 2.281 8.828 1 93.75 119 THR A CA 1
ATOM 888 C C . THR A 1 119 ? -4.293 2.295 7.309 1 93.75 119 THR A C 1
ATOM 890 O O . THR A 1 119 ? -4.086 1.269 6.656 1 93.75 119 THR A O 1
ATOM 893 N N . GLU A 1 120 ? -4.609 3.406 6.777 1 96.06 120 GLU A N 1
ATOM 894 C CA . GLU A 1 120 ? -4.734 3.531 5.328 1 96.06 120 GLU A CA 1
ATOM 895 C C . GLU A 1 120 ? -3.623 4.402 4.75 1 96.06 120 GLU A C 1
ATOM 897 O O . GLU A 1 120 ? -3.291 5.449 5.316 1 96.06 120 GLU A O 1
ATOM 902 N N . ILE A 1 121 ? -2.998 4.016 3.723 1 97.56 121 ILE A N 1
ATOM 903 C CA . ILE A 1 121 ? -2.074 4.809 2.92 1 97.56 121 ILE A CA 1
ATOM 904 C C . ILE A 1 121 ? -2.621 4.961 1.503 1 97.56 121 ILE A C 1
ATOM 906 O O . ILE A 1 121 ? -2.918 3.969 0.835 1 97.56 121 ILE A O 1
ATOM 910 N N . ALA A 1 122 ? -2.816 6.195 1.018 1 98.06 122 ALA A N 1
ATOM 911 C CA . ALA A 1 122 ? -3.416 6.469 -0.286 1 98.06 122 ALA A CA 1
ATOM 912 C C . ALA A 1 122 ? -2.416 7.152 -1.216 1 98.06 122 ALA A C 1
ATOM 914 O O . ALA A 1 122 ? -1.77 8.133 -0.833 1 98.06 122 ALA A O 1
ATOM 915 N N . TYR A 1 123 ? -2.295 6.656 -2.4 1 98.31 123 TYR A N 1
ATOM 916 C CA . TYR A 1 123 ? -1.483 7.219 -3.473 1 98.31 123 TYR A CA 1
ATOM 917 C C . TYR A 1 123 ? -2.361 7.809 -4.57 1 98.31 123 TYR A C 1
ATOM 919 O O . TYR A 1 123 ? -3.244 7.129 -5.098 1 98.31 123 TYR A O 1
ATOM 927 N N . VAL A 1 124 ? -2.105 9.07 -4.922 1 98 124 VAL A N 1
ATOM 928 C CA . VAL A 1 124 ? -2.854 9.703 -6.004 1 98 124 VAL A CA 1
ATOM 929 C C . VAL A 1 124 ? -2.211 9.359 -7.348 1 98 124 VAL A C 1
ATOM 931 O O . VAL A 1 124 ? -1.145 9.883 -7.684 1 98 124 VAL A O 1
ATOM 934 N N . VAL A 1 125 ? -2.9 8.516 -8.047 1 97.38 125 VAL A N 1
ATOM 935 C CA . VAL A 1 125 ? -2.393 8.039 -9.328 1 97.38 125 VAL A CA 1
ATOM 936 C C . VAL A 1 125 ? -2.611 9.102 -10.406 1 97.38 125 VAL A C 1
ATOM 938 O O . VAL A 1 125 ? -1.743 9.32 -11.258 1 97.38 125 VAL A O 1
ATOM 941 N N . GLN A 1 126 ? -3.756 9.734 -10.367 1 96.5 126 GLN A N 1
ATOM 942 C CA . GLN A 1 126 ? -4.168 10.75 -11.328 1 96.5 126 GLN A CA 1
ATOM 943 C C . GLN A 1 126 ? -5.051 11.805 -10.672 1 96.5 126 GLN A C 1
ATOM 945 O O . GLN A 1 126 ? -5.906 11.484 -9.852 1 96.5 126 GLN A O 1
ATOM 950 N N . GLY A 1 127 ? -4.816 13.078 -11.039 1 96.31 127 GLY A N 1
ATOM 951 C CA . GLY A 1 127 ? -5.652 14.164 -10.555 1 96.31 127 GLY A CA 1
ATOM 952 C C . GLY A 1 127 ? -5.234 14.672 -9.188 1 96.31 127 GLY A C 1
ATOM 953 O O . GLY A 1 127 ? -4.059 14.602 -8.828 1 96.31 127 GLY A O 1
ATOM 954 N N . SER A 1 128 ? -6.152 15.422 -8.531 1 96.94 128 SER A N 1
ATOM 955 C CA . SER A 1 128 ? -5.965 15.953 -7.188 1 96.94 128 SER A CA 1
ATOM 956 C C . SER A 1 128 ? -7.25 15.875 -6.375 1 96.94 128 SER A C 1
ATOM 958 O O . SER A 1 128 ? -8.352 15.891 -6.938 1 96.94 128 SER A O 1
ATOM 960 N N . VAL A 1 129 ? -7.07 15.797 -5.098 1 96.94 129 VAL A N 1
ATOM 961 C CA . VAL A 1 129 ? -8.234 15.625 -4.234 1 96.94 129 VAL A CA 1
ATOM 962 C C . VAL A 1 129 ? -8.016 16.359 -2.912 1 96.94 129 VAL A C 1
ATOM 964 O O . VAL A 1 129 ? -6.914 16.328 -2.357 1 96.94 129 VAL A O 1
ATOM 967 N N . TYR A 1 130 ? -9.039 17.078 -2.447 1 97.56 130 TYR A N 1
ATOM 968 C CA . TYR A 1 130 ? -9.047 17.531 -1.062 1 97.56 130 TYR A CA 1
ATOM 969 C C . TYR A 1 130 ? -9.391 16.391 -0.111 1 97.56 130 TYR A C 1
ATOM 971 O O . TYR A 1 130 ? -10.438 15.758 -0.239 1 97.56 130 TYR A O 1
ATOM 979 N N . SER A 1 131 ? -8.539 16.047 0.751 1 97.94 131 SER A N 1
ATOM 980 C CA . SER A 1 131 ? -8.672 14.867 1.607 1 97.94 131 SER A CA 1
ATOM 981 C C . SER A 1 131 ? -8.078 15.117 2.988 1 97.94 131 SER A C 1
ATOM 983 O O . SER A 1 131 ? -7.23 16 3.152 1 97.94 131 SER A O 1
ATOM 985 N N . GLY A 1 132 ? -8.531 14.328 3.953 1 98.31 132 GLY A N 1
ATOM 986 C CA . GLY A 1 132 ? -8.016 14.469 5.309 1 98.31 132 GLY A CA 1
ATOM 987 C C . GLY A 1 132 ? -8.672 13.516 6.293 1 98.31 132 GLY A C 1
ATOM 988 O O . GLY A 1 132 ? -9.414 12.617 5.898 1 98.31 132 GLY A O 1
ATOM 989 N N . PHE A 1 133 ? -8.336 13.742 7.566 1 98.19 133 PHE A N 1
ATOM 990 C CA . PHE A 1 133 ? -8.922 12.977 8.656 1 98.19 133 PHE A CA 1
ATOM 991 C C . PHE A 1 133 ? -9.047 13.828 9.914 1 98.19 133 PHE A C 1
ATOM 993 O O . PHE A 1 133 ? -8.469 14.914 10 1 98.19 133 PHE A O 1
ATOM 1000 N N . VAL A 1 134 ? -9.891 13.383 10.766 1 97.94 134 VAL A N 1
ATOM 1001 C CA . VAL A 1 134 ? -10.086 13.961 12.086 1 97.94 134 VAL A CA 1
ATOM 1002 C C . VAL A 1 134 ? -9.633 12.969 13.156 1 97.94 134 VAL A C 1
ATOM 1004 O O . VAL A 1 134 ? -10.062 11.82 13.172 1 97.94 134 VAL A O 1
ATOM 1007 N N . ASP A 1 135 ? -8.727 13.453 14.023 1 96.06 135 ASP A N 1
ATOM 1008 C CA . ASP A 1 135 ? -8.211 12.531 15.031 1 96.06 135 ASP A CA 1
ATOM 1009 C C . ASP A 1 135 ? -9.109 12.508 16.266 1 96.06 135 ASP A C 1
ATOM 1011 O O . ASP A 1 135 ? -10.172 13.133 16.281 1 96.06 135 ASP A O 1
ATOM 1015 N N . SER A 1 136 ? -8.766 11.711 17.25 1 94.44 136 SER A N 1
ATOM 1016 C CA . SER A 1 136 ? -9.594 11.508 18.438 1 94.44 136 SER A CA 1
ATOM 1017 C C . SER A 1 136 ? -9.68 12.773 19.281 1 94.44 136 SER A C 1
ATOM 1019 O O . SER A 1 136 ? -10.547 12.891 20.156 1 94.44 136 SER A O 1
ATOM 1021 N N . ASN A 1 137 ? -8.805 13.742 19.062 1 94.94 137 ASN A N 1
ATOM 1022 C CA . ASN A 1 137 ? -8.844 15.031 19.75 1 94.94 137 ASN A CA 1
ATOM 1023 C C . ASN A 1 137 ? -9.609 16.078 18.938 1 94.94 137 ASN A C 1
ATOM 1025 O O . ASN A 1 137 ? -9.516 17.266 19.203 1 94.94 137 ASN A O 1
ATOM 1029 N N . ASN A 1 138 ? -10.148 15.609 17.891 1 95.81 138 ASN A N 1
ATOM 1030 C CA . ASN A 1 138 ? -10.969 16.453 17.016 1 95.81 138 ASN A CA 1
ATOM 1031 C C . ASN A 1 138 ? -10.117 17.422 16.219 1 95.81 138 ASN A C 1
ATOM 1033 O O . ASN A 1 138 ? -10.594 18.5 15.812 1 95.81 138 ASN A O 1
ATOM 1037 N N . GLN A 1 139 ? -8.891 17.172 16.125 1 96.88 139 GLN A N 1
ATOM 1038 C CA . GLN A 1 139 ? -8.055 17.953 15.219 1 96.88 139 GLN A CA 1
ATOM 1039 C C . GLN A 1 139 ? -8.227 17.484 13.773 1 96.88 139 GLN A C 1
ATOM 1041 O O . GLN A 1 139 ? -8.281 16.281 13.508 1 96.88 139 GLN A O 1
ATOM 1046 N N . VAL A 1 140 ? -8.289 18.5 12.898 1 98 140 VAL A N 1
ATOM 1047 C CA . VAL A 1 140 ? -8.484 18.203 11.484 1 98 140 VAL A CA 1
ATOM 1048 C C . VAL A 1 140 ? -7.152 18.297 10.742 1 98 140 VAL A C 1
ATOM 1050 O O . VAL A 1 140 ? -6.445 19.312 10.852 1 98 140 VAL A O 1
ATOM 1053 N N . PHE A 1 141 ? -6.809 17.328 10.039 1 98.44 141 PHE A N 1
ATOM 1054 C CA . PHE A 1 141 ? -5.664 17.281 9.141 1 98.44 141 PHE A CA 1
ATOM 1055 C C . PHE A 1 141 ? -6.121 17.125 7.691 1 98.44 141 PHE A C 1
ATOM 1057 O O . PHE A 1 141 ? -6.57 16.062 7.289 1 98.44 141 PHE A O 1
ATOM 1064 N N . ALA A 1 142 ? -6.039 18.203 6.922 1 98.56 142 ALA A N 1
ATOM 1065 C CA . ALA A 1 142 ? -6.582 18.125 5.566 1 98.56 142 ALA A CA 1
ATOM 1066 C C . ALA A 1 142 ? -5.871 19.094 4.633 1 98.56 142 ALA A C 1
ATOM 1068 O O . ALA A 1 142 ? -5.418 20.172 5.062 1 98.56 142 ALA A O 1
ATOM 1069 N N . ARG A 1 143 ? -5.766 18.766 3.408 1 98.44 143 ARG A N 1
ATOM 1070 C CA . ARG A 1 143 ? -5.301 19.609 2.32 1 98.44 143 ARG A CA 1
ATOM 1071 C C . ARG A 1 143 ? -5.555 18.969 0.965 1 98.44 143 ARG A C 1
ATOM 1073 O O . ARG A 1 143 ? -6.109 17.859 0.893 1 98.44 143 ARG A O 1
ATOM 1080 N N . VAL A 1 144 ? -5.207 19.656 -0.028 1 98.31 144 VAL A N 1
ATOM 1081 C CA . VAL A 1 144 ? -5.227 19.062 -1.361 1 98.31 144 VAL A CA 1
ATOM 1082 C C . VAL A 1 144 ? -4.027 18.125 -1.535 1 98.31 144 VAL A C 1
ATOM 1084 O O . VAL A 1 144 ? -2.891 18.516 -1.256 1 98.31 144 VAL A O 1
ATOM 1087 N N . ILE A 1 145 ? -4.293 16.906 -1.874 1 98.19 145 ILE A N 1
ATOM 1088 C CA . ILE A 1 145 ? -3.262 15.938 -2.234 1 98.19 145 ILE A CA 1
ATOM 1089 C C . ILE A 1 145 ? -3.139 15.859 -3.754 1 98.19 145 ILE A C 1
ATOM 1091 O O . ILE A 1 145 ? -4.129 15.617 -4.453 1 98.19 145 ILE A O 1
ATOM 1095 N N . GLU A 1 146 ? -1.956 16.047 -4.281 1 97.69 146 GLU A N 1
ATOM 1096 C CA . GLU A 1 146 ? -1.718 16.125 -5.719 1 97.69 146 GLU A CA 1
ATOM 1097 C C . GLU A 1 146 ? -1.277 14.773 -6.277 1 97.69 146 GLU A C 1
ATOM 1099 O O . GLU A 1 146 ? -0.898 13.875 -5.52 1 97.69 146 GLU A O 1
ATOM 1104 N N . GLN A 1 147 ? -1.346 14.68 -7.637 1 97.31 147 GLN A N 1
ATOM 1105 C CA . GLN A 1 147 ? -0.855 13.484 -8.312 1 97.31 147 GLN A CA 1
ATOM 1106 C C . GLN A 1 147 ? 0.566 13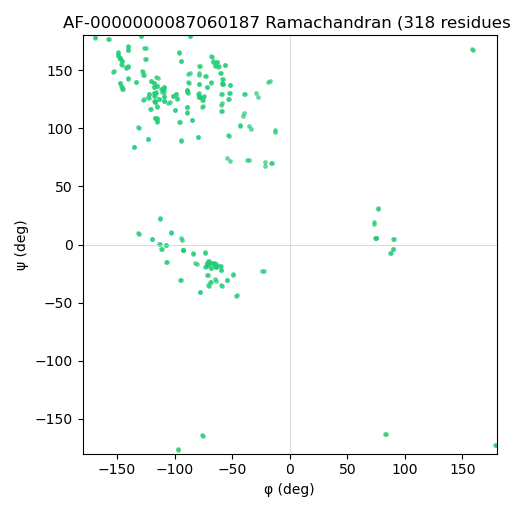.148 -7.867 1 97.31 147 GLN A C 1
ATOM 1108 O O . GLN A 1 147 ? 1.434 14.023 -7.828 1 97.31 147 GLN A O 1
ATOM 1113 N N . GLY A 1 148 ? 0.744 11.883 -7.496 1 97.5 148 GLY A N 1
ATOM 1114 C CA . GLY A 1 148 ? 2.076 11.445 -7.109 1 97.5 148 GLY A CA 1
ATOM 1115 C C . GLY A 1 148 ? 2.359 11.625 -5.629 1 97.5 148 GLY A C 1
ATOM 1116 O O . GLY A 1 148 ? 3.428 11.25 -5.145 1 97.5 148 GLY A O 1
ATOM 1117 N N . GLU A 1 149 ? 1.463 12.188 -4.895 1 98.12 149 GLU A N 1
ATOM 1118 C CA . GLU A 1 149 ? 1.629 12.312 -3.449 1 98.12 149 GLU A CA 1
ATOM 1119 C C . GLU A 1 149 ? 0.954 11.148 -2.719 1 98.12 149 GLU A C 1
ATOM 1121 O O . GLU A 1 149 ? 0.093 10.469 -3.283 1 98.12 149 GLU A O 1
ATOM 1126 N N . VAL A 1 150 ? 1.408 10.922 -1.508 1 98.31 150 VAL A N 1
ATOM 1127 C CA . VAL A 1 150 ? 0.864 9.922 -0.603 1 98.31 150 VAL A CA 1
ATOM 1128 C C . VAL A 1 150 ? 0.322 10.594 0.655 1 98.31 150 VAL A C 1
ATOM 1130 O O . VAL A 1 150 ? 0.952 11.5 1.199 1 98.31 150 VAL A O 1
ATOM 1133 N N . MET A 1 151 ? -0.803 10.203 1.069 1 98.44 151 MET A N 1
ATOM 1134 C CA . MET A 1 151 ? -1.31 10.594 2.383 1 98.44 151 MET A CA 1
ATOM 1135 C C . MET A 1 151 ? -1.577 9.367 3.248 1 98.44 151 MET A C 1
ATOM 1137 O O . MET A 1 151 ? -2.088 8.352 2.76 1 98.44 151 MET A O 1
ATOM 1141 N N . VAL A 1 152 ? -1.271 9.445 4.508 1 97.94 152 VAL A N 1
ATOM 1142 C CA . VAL A 1 152 ? -1.521 8.359 5.453 1 97.94 152 VAL A CA 1
ATOM 1143 C C . VAL A 1 152 ? -2.654 8.75 6.398 1 97.94 152 VAL A C 1
ATOM 1145 O O . VAL A 1 152 ? -2.729 9.898 6.848 1 97.94 152 VAL A O 1
ATOM 1148 N N . PHE A 1 153 ? -3.545 7.816 6.617 1 97.19 153 PHE A N 1
ATOM 1149 C CA . PHE A 1 153 ? -4.684 7.965 7.516 1 97.19 153 PHE A CA 1
ATOM 1150 C C . PHE A 1 153 ? -4.574 6.996 8.688 1 97.19 153 PHE A C 1
ATOM 1152 O O . PHE A 1 153 ? -4.754 5.789 8.523 1 97.19 153 PHE A O 1
ATOM 1159 N N . PRO A 1 154 ? -4.289 7.535 9.891 1 94.56 154 PRO A N 1
ATOM 1160 C CA . PRO A 1 154 ? -4.105 6.648 11.039 1 94.56 154 PRO A CA 1
ATOM 1161 C C . PRO A 1 154 ? -5.359 5.84 11.367 1 94.56 154 PRO A C 1
ATOM 1163 O O . PRO A 1 154 ? -6.477 6.297 11.109 1 94.56 154 PRO A O 1
ATOM 1166 N N . LYS A 1 155 ? -5.145 4.715 11.961 1 93.25 155 LYS A N 1
ATOM 1167 C CA . LYS A 1 155 ? -6.211 3.822 12.406 1 93.25 155 LYS A CA 1
ATOM 1168 C C . LYS A 1 155 ? -7.227 4.57 13.266 1 93.25 155 LYS A C 1
ATOM 1170 O O . LYS A 1 155 ? -6.855 5.391 14.109 1 93.25 155 LYS A O 1
ATOM 1175 N N . ASP A 1 156 ? -8.523 4.348 13.086 1 93.75 156 ASP A N 1
ATOM 1176 C CA . ASP A 1 156 ? -9.641 4.762 13.93 1 93.75 156 ASP A CA 1
ATOM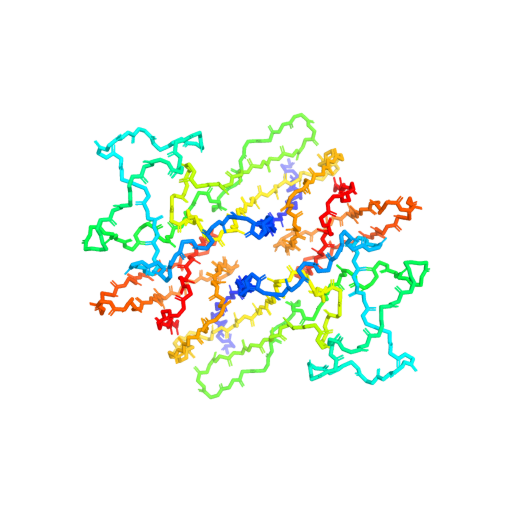 1177 C C . ASP A 1 156 ? -9.922 6.254 13.766 1 93.75 156 ASP A C 1
ATOM 1179 O O . ASP A 1 156 ? -10.688 6.832 14.547 1 93.75 156 ASP A O 1
ATOM 1183 N N . CYS A 1 157 ? -9.281 6.941 12.875 1 95.88 157 CYS A N 1
ATOM 1184 C CA . CYS A 1 157 ? -9.602 8.336 12.586 1 95.88 157 CYS A CA 1
ATOM 1185 C C . CYS A 1 157 ? -10.688 8.438 11.516 1 95.88 157 CYS A C 1
ATOM 1187 O O . CYS A 1 157 ? -10.766 7.586 10.633 1 95.88 157 CYS A O 1
ATOM 1189 N N . PHE A 1 158 ? -11.492 9.445 11.641 1 97.38 158 PHE A N 1
ATOM 1190 C CA . PHE A 1 158 ? -12.477 9.688 10.594 1 97.38 158 PHE A CA 1
ATOM 1191 C C . PHE A 1 158 ? -11.812 10.273 9.352 1 97.38 158 PHE A C 1
ATOM 1193 O O . PHE A 1 158 ? -11.117 11.289 9.43 1 97.38 158 PHE A O 1
ATOM 1200 N N . ILE A 1 159 ? -12.078 9.648 8.227 1 98.12 159 ILE A N 1
ATOM 1201 C CA . ILE A 1 159 ? -11.414 10.008 6.977 1 98.12 159 ILE A CA 1
ATOM 1202 C C . ILE A 1 159 ? -12.438 10.539 5.977 1 98.12 159 ILE A C 1
ATOM 1204 O O . ILE A 1 159 ? -13.594 10.109 5.973 1 98.12 159 ILE A O 1
ATOM 1208 N N . PHE A 1 160 ? -12.031 11.523 5.176 1 96.62 160 PHE A N 1
ATOM 1209 C CA . PHE A 1 160 ? -12.875 12.031 4.102 1 96.62 160 PHE A CA 1
ATOM 1210 C C . PHE A 1 160 ? -12.039 12.375 2.875 1 96.62 160 PHE A C 1
ATOM 1212 O O . PHE A 1 160 ? -10.836 12.633 2.988 1 96.62 160 PHE A O 1
ATOM 1219 N N . LYS A 1 161 ? -12.727 12.258 1.735 1 95.75 161 LYS A N 1
ATOM 1220 C CA . LYS A 1 161 ? -12.125 12.633 0.458 1 95.75 161 LYS A CA 1
ATOM 1221 C C . LYS A 1 161 ? -13.164 13.211 -0.492 1 95.75 161 LYS A C 1
ATOM 1223 O O . LYS A 1 161 ? -14.328 12.789 -0.493 1 95.75 161 LYS A O 1
ATOM 1228 N N . MET B 1 1 ? 16.516 12.312 -31.984 1 28.38 1 MET B N 1
ATOM 1229 C CA . MET B 1 1 ? 15.281 11.578 -31.703 1 28.38 1 MET B CA 1
ATOM 1230 C C . MET B 1 1 ? 15.242 11.102 -30.266 1 28.38 1 MET B C 1
ATOM 1232 O O . MET B 1 1 ? 16.016 10.227 -29.859 1 28.38 1 MET B O 1
ATOM 1236 N N . VAL B 1 2 ? 15.172 11.867 -29.312 1 35.38 2 VAL B N 1
ATOM 1237 C CA . VAL B 1 2 ? 15.328 11.477 -27.922 1 35.38 2 VAL B CA 1
ATOM 1238 C C . VAL B 1 2 ? 14.359 10.352 -27.578 1 35.38 2 VAL B C 1
ATOM 1240 O O . VAL B 1 2 ? 13.141 10.531 -27.656 1 35.38 2 VAL B O 1
ATOM 1243 N N . GLY B 1 3 ? 14.547 9.211 -27.969 1 37.47 3 GLY B N 1
ATOM 1244 C CA . GLY B 1 3 ? 13.711 8.031 -27.797 1 37.47 3 GLY B CA 1
ATOM 1245 C C . GLY B 1 3 ? 12.969 8 -26.484 1 37.47 3 GLY B C 1
ATOM 1246 O O . GLY B 1 3 ? 13.555 8.258 -25.422 1 37.47 3 GLY B O 1
ATOM 1247 N N . LYS B 1 4 ? 11.773 8.359 -26.5 1 46.12 4 LYS B N 1
ATOM 1248 C CA . LYS B 1 4 ? 10.938 8.336 -25.312 1 46.12 4 LYS B CA 1
ATOM 1249 C C . LYS B 1 4 ? 11.289 7.148 -24.406 1 46.12 4 LYS B C 1
ATOM 1251 O O . LYS B 1 4 ? 11.094 5.996 -24.797 1 46.12 4 LYS B O 1
ATOM 1256 N N . MET B 1 5 ? 12.43 7.207 -23.719 1 56.62 5 MET B N 1
ATOM 1257 C CA . MET B 1 5 ? 12.82 6.137 -22.812 1 56.62 5 MET B CA 1
ATOM 1258 C C . MET B 1 5 ? 11.633 5.668 -21.984 1 56.62 5 MET B C 1
ATOM 1260 O O . MET B 1 5 ? 10.992 6.473 -21.297 1 56.62 5 MET B O 1
ATOM 1264 N N . TRP B 1 6 ? 11.078 4.516 -22.406 1 67.06 6 TRP B N 1
ATOM 1265 C CA . TRP B 1 6 ? 9.945 3.93 -21.703 1 67.06 6 TRP B CA 1
ATOM 1266 C C . TRP B 1 6 ? 10.312 3.631 -20.25 1 67.06 6 TRP B C 1
ATOM 1268 O O . TRP B 1 6 ? 11.367 3.053 -19.969 1 67.06 6 TRP B O 1
ATOM 1278 N N . VAL B 1 7 ? 9.633 4.34 -19.344 1 77.94 7 VAL B N 1
ATOM 1279 C CA . VAL B 1 7 ? 9.906 4.145 -17.922 1 77.94 7 VAL B CA 1
ATOM 1280 C C . VAL B 1 7 ? 8.727 3.43 -17.266 1 77.94 7 VAL B C 1
ATOM 1282 O O . VAL B 1 7 ? 7.566 3.762 -17.531 1 77.94 7 VAL B O 1
ATOM 1285 N N . LEU B 1 8 ? 9.164 2.32 -16.672 1 86.94 8 LEU B N 1
ATOM 1286 C CA . LEU B 1 8 ? 8.258 1.664 -15.734 1 86.94 8 LEU B CA 1
ATOM 1287 C C . LEU B 1 8 ? 8.273 2.365 -14.383 1 86.94 8 LEU B C 1
ATOM 1289 O O . LEU B 1 8 ? 9.336 2.695 -13.859 1 86.94 8 LEU B O 1
ATOM 1293 N N . ILE B 1 9 ? 7.055 2.645 -13.945 1 90.38 9 ILE B N 1
ATOM 1294 C CA . ILE B 1 9 ? 6.949 3.205 -12.602 1 90.38 9 ILE B CA 1
ATOM 1295 C C . ILE B 1 9 ? 6.16 2.254 -11.703 1 90.38 9 ILE B C 1
ATOM 1297 O O . ILE B 1 9 ? 5.039 1.867 -12.039 1 90.38 9 ILE B O 1
ATOM 1301 N N . LEU B 1 10 ? 6.84 1.87 -10.594 1 92.19 10 LEU B N 1
ATOM 1302 C CA . LEU B 1 10 ? 6.211 1.058 -9.562 1 92.19 10 LEU B CA 1
ATOM 1303 C C . LEU B 1 10 ? 6.102 1.833 -8.25 1 92.19 10 LEU B C 1
ATOM 1305 O O . LEU B 1 10 ? 7.027 2.555 -7.875 1 92.19 10 LEU B O 1
ATOM 1309 N N . VAL B 1 11 ? 5 1.729 -7.625 1 95.56 11 VAL B N 1
ATOM 1310 C CA . VAL B 1 11 ? 4.879 2.121 -6.227 1 95.56 11 VAL B CA 1
ATOM 1311 C C . VAL B 1 11 ? 4.566 0.897 -5.371 1 95.56 11 VAL B C 1
ATOM 1313 O O . VAL B 1 11 ? 3.566 0.213 -5.598 1 95.56 11 VAL B O 1
ATOM 1316 N N . SER B 1 12 ? 5.484 0.607 -4.457 1 94.38 12 SER B N 1
ATOM 1317 C CA . SER B 1 12 ? 5.332 -0.567 -3.604 1 94.38 12 SER B CA 1
ATOM 1318 C C . SER B 1 12 ? 5.219 -0.172 -2.135 1 94.38 12 SER B C 1
ATOM 1320 O O . SER B 1 12 ? 5.926 0.724 -1.67 1 94.38 12 SER B O 1
ATOM 1322 N N . ILE B 1 13 ? 4.355 -0.82 -1.451 1 92.56 13 ILE B N 1
ATOM 1323 C CA . ILE B 1 13 ? 4.223 -0.668 -0.007 1 92.56 13 ILE B CA 1
ATOM 1324 C C . ILE B 1 13 ? 4.703 -1.939 0.692 1 92.56 13 ILE B C 1
ATOM 1326 O O . ILE B 1 13 ? 4.395 -3.049 0.251 1 92.56 13 ILE B O 1
ATOM 1330 N N . LEU B 1 14 ? 5.5 -1.751 1.689 1 89.62 14 LEU B N 1
ATOM 1331 C CA . LEU B 1 14 ? 5.984 -2.836 2.533 1 89.62 14 LEU B CA 1
ATOM 1332 C C . LEU B 1 14 ? 5.266 -2.846 3.877 1 89.62 14 LEU B C 1
ATOM 1334 O O . LEU B 1 14 ? 5.258 -1.84 4.59 1 89.62 14 LEU B O 1
ATOM 1338 N N . LEU B 1 15 ? 4.676 -3.914 4.145 1 89.69 15 LEU B N 1
ATOM 1339 C CA . LEU B 1 15 ? 3.998 -4.105 5.418 1 89.69 15 LEU B CA 1
ATOM 1340 C C . LEU B 1 15 ? 4.859 -4.922 6.379 1 89.69 15 LEU B C 1
ATOM 1342 O O . LEU B 1 15 ? 5.137 -6.094 6.121 1 89.69 15 LEU B O 1
ATOM 1346 N N . LEU B 1 16 ? 5.199 -4.219 7.41 1 80.12 16 LEU B N 1
ATOM 1347 C CA . LEU B 1 16 ? 6.051 -4.867 8.398 1 80.12 16 LEU B CA 1
ATOM 1348 C C . LEU B 1 16 ? 5.234 -5.793 9.297 1 80.12 16 LEU B C 1
ATOM 1350 O O . LEU B 1 16 ? 4.121 -5.449 9.703 1 80.12 16 LEU B O 1
ATOM 1354 N N . ARG B 1 17 ? 5.68 -7.012 9.383 1 68.31 17 ARG B N 1
ATOM 1355 C CA . ARG B 1 17 ? 5.023 -7.949 10.289 1 68.31 17 ARG B CA 1
ATOM 1356 C C . ARG B 1 17 ? 5.727 -7.984 11.641 1 68.31 17 ARG B C 1
ATOM 1358 O O . ARG B 1 17 ? 6.953 -8.094 11.703 1 68.31 17 ARG B O 1
ATOM 1365 N N . GLY B 1 18 ? 5.34 -7.129 12.633 1 55.09 18 GLY B N 1
ATOM 1366 C CA . GLY B 1 18 ? 5.977 -7.113 13.945 1 55.09 18 GLY B CA 1
ATOM 1367 C C . GLY B 1 18 ? 5.879 -8.445 14.664 1 55.09 18 GLY B C 1
ATOM 1368 O O . GLY B 1 18 ? 4.973 -9.234 14.406 1 55.09 18 GLY B O 1
ATOM 1369 N N . ASP B 1 19 ? 6.965 -9.039 14.992 1 45.75 19 ASP B N 1
ATOM 1370 C CA . ASP B 1 19 ? 6.891 -10.023 16.062 1 45.75 19 ASP B CA 1
ATOM 1371 C C . ASP B 1 19 ? 5.965 -9.547 17.188 1 45.75 19 ASP B C 1
ATOM 1373 O O . ASP B 1 19 ? 5.875 -8.352 17.453 1 45.75 19 ASP B O 1
ATOM 1377 N N . GLU B 1 20 ? 4.875 -10.172 17.406 1 42.31 20 GLU B N 1
ATOM 1378 C CA . GLU B 1 20 ? 3.967 -9.883 18.5 1 42.31 20 GLU B CA 1
ATOM 1379 C C . GLU B 1 20 ? 4.699 -9.195 19.656 1 42.31 20 GLU B C 1
ATOM 1381 O O . GLU B 1 20 ? 4.078 -8.805 20.656 1 42.31 20 GLU B O 1
ATOM 1386 N N . THR B 1 21 ? 5.992 -9.383 19.703 1 37.16 21 THR B N 1
ATOM 1387 C CA . THR B 1 21 ? 6.516 -8.914 20.984 1 37.16 21 THR B CA 1
ATOM 1388 C C . THR B 1 21 ? 6.539 -7.391 21.031 1 37.16 21 THR B C 1
ATOM 1390 O O . THR B 1 21 ? 7.164 -6.801 21.906 1 37.16 21 THR B O 1
ATOM 1393 N N . LEU B 1 22 ? 6.488 -6.887 19.922 1 36.62 22 LEU B N 1
ATOM 1394 C CA . LEU B 1 22 ? 6.445 -5.48 20.297 1 36.62 22 LEU B CA 1
ATOM 1395 C C . LEU B 1 22 ? 5.312 -5.219 21.297 1 36.62 22 LEU B C 1
ATOM 1397 O O . LEU B 1 22 ? 4.188 -5.684 21.094 1 36.62 22 LEU B O 1
ATOM 1401 N N . ALA B 1 23 ? 5.602 -5.25 22.469 1 34.62 23 ALA B N 1
ATOM 1402 C CA . ALA B 1 23 ? 4.719 -4.809 23.547 1 34.62 23 ALA B CA 1
ATOM 1403 C C . ALA B 1 23 ? 3.658 -3.844 23.031 1 34.62 23 ALA B C 1
ATOM 1405 O O . ALA B 1 23 ? 3.984 -2.76 22.531 1 34.62 23 ALA B O 1
ATOM 1406 N N . SER B 1 24 ? 2.715 -4.383 22.188 1 38.16 24 SER B N 1
ATOM 1407 C CA . SER B 1 24 ? 1.566 -3.496 22.047 1 38.16 24 SER B CA 1
ATOM 1408 C C . SER B 1 24 ? 1.554 -2.432 23.141 1 38.16 24 SER B C 1
ATOM 1410 O O . SER B 1 24 ? 1.501 -2.756 24.328 1 38.16 24 SER B O 1
ATOM 1412 N N . ASP B 1 25 ? 2.391 -1.599 23.062 1 39.62 25 ASP B N 1
ATOM 1413 C CA . ASP B 1 25 ? 2.107 -0.557 24.047 1 39.62 25 ASP B CA 1
ATOM 1414 C C . ASP B 1 25 ? 0.612 -0.476 24.344 1 39.62 25 ASP B C 1
ATOM 1416 O O . ASP B 1 25 ? -0.216 -0.776 23.484 1 39.62 25 ASP B O 1
ATOM 1420 N N . PRO B 1 26 ? 0.177 -0.529 25.484 1 43.75 26 PRO B N 1
ATOM 1421 C CA . PRO B 1 26 ? -1.188 -0.087 25.797 1 43.75 26 PRO B CA 1
ATOM 1422 C C . PRO B 1 26 ? -1.78 0.789 24.688 1 43.75 26 PRO B C 1
ATOM 1424 O O . PRO B 1 26 ? -1.042 1.339 23.875 1 43.75 26 PRO B O 1
ATOM 1427 N N . ASP B 1 27 ? -3.076 0.662 24.344 1 51.69 27 ASP B N 1
ATOM 1428 C CA . ASP B 1 27 ? -3.801 1.653 23.562 1 51.69 27 ASP B CA 1
ATOM 1429 C C . ASP B 1 27 ? -3.018 2.961 23.469 1 51.69 27 ASP B C 1
ATOM 1431 O O . ASP B 1 27 ? -2.725 3.59 24.484 1 51.69 27 ASP B O 1
ATOM 1435 N N . PRO B 1 28 ? -2.275 3.047 22.281 1 60.22 28 PRO B N 1
ATOM 1436 C CA . PRO B 1 28 ? -1.502 4.289 22.219 1 60.22 28 PRO B CA 1
ATOM 1437 C C . PRO B 1 28 ? -2.268 5.488 22.781 1 60.22 28 PRO B C 1
ATOM 1439 O O . PRO B 1 28 ? -3.494 5.551 22.656 1 60.22 28 PRO B O 1
ATOM 1442 N N . ILE B 1 29 ? -1.677 6.141 23.594 1 70.62 29 ILE B N 1
ATOM 1443 C CA . ILE B 1 29 ? -2.229 7.34 24.203 1 70.62 29 ILE B CA 1
ATOM 1444 C C . ILE B 1 29 ? -2.785 8.266 23.125 1 70.62 29 ILE B C 1
ATOM 1446 O O . ILE B 1 29 ? -3.785 8.953 23.344 1 70.62 29 ILE B O 1
ATOM 1450 N N . GLN B 1 30 ? -2.189 8.078 21.906 1 86.94 30 GLN B N 1
ATOM 1451 C CA . GLN B 1 30 ? -2.686 8.922 20.828 1 86.94 30 GLN B CA 1
ATOM 1452 C C . GLN B 1 30 ? -2.787 8.141 19.531 1 86.94 30 GLN B C 1
ATOM 1454 O O . GLN B 1 30 ? -2.297 7.012 19.438 1 86.94 30 GLN B O 1
ATOM 1459 N N . ASP B 1 31 ? -3.389 8.695 18.516 1 91.56 31 ASP B N 1
ATOM 1460 C CA . ASP B 1 31 ? -3.748 8.031 17.266 1 91.56 31 ASP B CA 1
ATOM 1461 C C . ASP B 1 31 ? -2.508 7.746 16.422 1 91.56 31 ASP B C 1
ATOM 1463 O O . ASP B 1 31 ? -2.525 6.852 15.57 1 91.56 31 ASP B O 1
ATOM 1467 N N . PHE B 1 32 ? -1.472 8.508 16.594 1 92.56 32 PHE B N 1
ATOM 1468 C CA . PHE B 1 32 ? -0.222 8.422 15.844 1 92.56 32 PHE B CA 1
ATOM 1469 C C . PHE B 1 32 ? 0.955 8.859 16.719 1 92.56 32 PHE B C 1
ATOM 1471 O O . PHE B 1 32 ? 0.766 9.5 17.75 1 92.56 32 PHE B O 1
ATOM 1478 N N . CYS B 1 33 ? 2.135 8.484 16.266 1 93.38 33 CYS B N 1
ATOM 1479 C CA . CYS B 1 33 ? 3.34 8.906 16.953 1 93.38 33 CYS B CA 1
ATOM 1480 C C . CYS B 1 33 ? 4.367 9.477 15.984 1 93.38 33 CYS B C 1
ATOM 1482 O O . CYS B 1 33 ? 5.027 8.719 15.266 1 93.38 33 CYS B O 1
ATOM 1484 N N . ILE B 1 34 ? 4.438 10.773 15.93 1 95 34 ILE B N 1
ATOM 1485 C CA . ILE B 1 34 ? 5.512 11.461 15.219 1 95 34 ILE B CA 1
ATOM 1486 C C . ILE B 1 34 ? 6.684 11.695 16.172 1 95 34 ILE B C 1
ATOM 1488 O O . ILE B 1 34 ? 6.547 12.406 17.172 1 95 34 ILE B O 1
ATOM 1492 N N . PRO B 1 35 ? 7.816 11.133 15.859 1 94.94 35 PRO B N 1
ATOM 1493 C CA . PRO B 1 35 ? 8.953 11.375 16.75 1 94.94 35 PRO B CA 1
ATOM 1494 C C . PRO B 1 35 ? 9.289 12.859 16.891 1 94.94 35 PRO B C 1
ATOM 1496 O O . PRO B 1 35 ? 9.258 13.594 15.898 1 94.94 35 PRO B O 1
ATOM 1499 N N . ASN B 1 36 ? 9.586 13.227 18.078 1 94.69 36 ASN B N 1
ATOM 1500 C CA . ASN B 1 36 ? 9.844 14.625 18.391 1 94.69 36 ASN B CA 1
ATOM 1501 C C . ASN B 1 36 ? 11.32 14.977 18.219 1 94.69 36 ASN B C 1
ATOM 1503 O O . ASN B 1 36 ? 12.156 14.555 19.016 1 94.69 36 ASN B O 1
ATOM 1507 N N . PRO B 1 37 ? 11.594 15.844 17.219 1 93.25 37 PRO B N 1
ATOM 1508 C CA . PRO B 1 37 ? 13 16.125 16.953 1 93.25 37 PRO B CA 1
ATOM 1509 C C . PRO B 1 37 ? 13.656 16.969 18.031 1 93.25 37 PRO B C 1
ATOM 1511 O O . PRO B 1 37 ? 14.883 17.109 18.062 1 93.25 37 PRO B O 1
ATOM 1514 N N . LYS B 1 38 ? 12.867 17.578 18.828 1 94 38 LYS B N 1
ATOM 1515 C CA . LYS B 1 38 ? 13.406 18.375 19.938 1 94 38 LYS B CA 1
ATOM 1516 C C . LYS B 1 38 ? 14.25 17.5 20.875 1 94 38 LYS B C 1
ATOM 1518 O O . LYS B 1 38 ? 15.102 18.016 21.609 1 94 38 LYS B O 1
ATOM 1523 N N . PHE B 1 39 ? 14.047 16.25 20.859 1 94.06 39 PHE B N 1
ATOM 1524 C CA . PHE B 1 39 ? 14.695 15.359 21.812 1 94.06 39 PHE B CA 1
ATOM 1525 C C . PHE B 1 39 ? 15.781 14.523 21.141 1 94.06 39 PHE B C 1
ATOM 1527 O O . PHE B 1 39 ? 16.406 13.672 21.781 1 94.06 39 PHE B O 1
ATOM 1534 N N . GLY B 1 40 ? 15.953 14.734 19.828 1 92.25 40 GLY B N 1
ATOM 1535 C CA . GLY B 1 40 ? 16.984 14.031 19.094 1 92.25 40 GLY B CA 1
ATOM 1536 C C . GLY B 1 40 ? 16.719 13.969 17.594 1 92.25 40 GLY B C 1
ATOM 1537 O O . GLY B 1 40 ? 15.602 14.227 17.141 1 92.25 40 GLY B O 1
ATOM 1538 N N . ALA B 1 41 ? 17.75 13.57 16.938 1 92.12 41 ALA B N 1
ATOM 1539 C CA . ALA B 1 41 ? 17.625 13.414 15.484 1 92.12 41 ALA B CA 1
ATOM 1540 C C . ALA B 1 41 ? 16.703 12.242 15.148 1 92.12 41 ALA B C 1
ATOM 1542 O O . ALA B 1 41 ? 16.734 11.203 15.812 1 92.12 41 ALA B O 1
ATOM 1543 N N . ILE B 1 42 ? 15.906 12.438 14.18 1 93 42 ILE B N 1
ATOM 1544 C CA . ILE B 1 42 ? 15.023 11.367 13.734 1 93 42 ILE B CA 1
ATOM 1545 C C . ILE B 1 42 ? 15.797 10.391 12.852 1 93 42 ILE B C 1
ATOM 1547 O O . ILE B 1 42 ? 15.906 10.594 11.641 1 93 42 ILE B O 1
ATOM 1551 N N . LYS B 1 43 ? 16.312 9.406 13.477 1 89.88 43 LYS B N 1
ATOM 1552 C CA . LYS B 1 43 ? 17.062 8.32 12.844 1 89.88 43 LYS B CA 1
ATOM 1553 C C . LYS B 1 43 ? 16.5 6.961 13.242 1 89.88 43 LYS B C 1
ATOM 1555 O O . LYS B 1 43 ? 15.961 6.797 14.336 1 89.88 43 LYS B O 1
ATOM 1560 N N . THR B 1 44 ? 16.578 6.047 12.289 1 83.81 44 THR B N 1
ATOM 1561 C CA . THR B 1 44 ? 16 4.719 12.477 1 83.81 44 THR B CA 1
ATOM 1562 C C . THR B 1 44 ? 16.375 4.148 13.844 1 83.81 44 THR B C 1
ATOM 1564 O O . THR B 1 44 ? 15.531 3.615 14.555 1 83.81 44 THR B O 1
ATOM 1567 N N . ALA B 1 45 ? 17.641 4.328 14.188 1 75.88 45 ALA B N 1
ATOM 1568 C CA . ALA B 1 45 ? 18.172 3.766 15.43 1 75.88 45 ALA B CA 1
ATOM 1569 C C . ALA B 1 45 ? 17.516 4.418 16.641 1 75.88 45 ALA B C 1
ATOM 1571 O O . ALA B 1 45 ? 17.547 3.861 17.75 1 75.88 45 ALA B O 1
ATOM 1572 N N . HIS B 1 46 ? 16.859 5.559 16.484 1 77.75 46 HIS B N 1
ATOM 1573 C CA . HIS B 1 46 ? 16.375 6.332 17.609 1 77.75 46 HIS B CA 1
ATOM 1574 C C . HIS B 1 46 ? 14.852 6.324 17.688 1 77.75 46 HIS B C 1
ATOM 1576 O O . HIS B 1 46 ? 14.266 6.82 18.656 1 77.75 46 HIS B O 1
ATOM 1582 N N . LEU B 1 47 ? 14.227 5.766 16.797 1 85.19 47 LEU B N 1
ATOM 1583 C CA . LEU B 1 47 ? 12.781 5.922 16.656 1 85.19 47 LEU B CA 1
ATOM 1584 C C . LEU B 1 47 ? 12.062 5.348 17.875 1 85.19 47 LEU B C 1
ATOM 1586 O O . LEU B 1 47 ? 11.055 5.902 18.328 1 85.19 47 LEU B O 1
ATOM 1590 N N . THR B 1 48 ? 12.656 4.344 18.438 1 82.88 48 THR B N 1
ATOM 1591 C CA . THR B 1 48 ? 11.977 3.691 19.562 1 82.88 48 THR B CA 1
ATOM 1592 C C . THR B 1 48 ? 12.188 4.473 20.859 1 82.88 48 THR B C 1
ATOM 1594 O O . THR B 1 48 ? 11.445 4.289 21.828 1 82.88 48 THR B O 1
ATOM 1597 N N . THR B 1 49 ? 13.125 5.316 20.844 1 87.19 49 THR B N 1
ATOM 1598 C CA . THR B 1 49 ? 13.453 5.992 22.094 1 87.19 49 THR B CA 1
ATOM 1599 C C . THR B 1 49 ? 12.977 7.441 22.062 1 87.19 49 THR B C 1
ATOM 1601 O O . THR B 1 49 ? 12.93 8.109 23.109 1 87.19 49 THR B O 1
ATOM 1604 N N . LEU B 1 50 ? 12.648 7.973 20.953 1 91.25 50 LEU B N 1
ATOM 1605 C CA . LEU B 1 50 ? 12.172 9.352 20.859 1 91.25 50 LEU B CA 1
ATOM 1606 C C . LEU B 1 50 ? 10.711 9.445 21.281 1 91.25 50 LEU B C 1
ATOM 1608 O O . LEU B 1 50 ? 9.875 8.656 20.828 1 91.25 50 LEU B O 1
ATOM 1612 N N . PRO B 1 51 ? 10.523 10.359 22.188 1 92.19 51 PRO B N 1
ATOM 1613 C CA . PRO B 1 51 ? 9.102 10.57 22.484 1 92.19 51 PRO B CA 1
ATOM 1614 C C . PRO B 1 51 ? 8.328 11.102 21.266 1 92.19 51 PRO B C 1
ATOM 1616 O O . PRO B 1 51 ? 8.922 11.695 20.359 1 92.19 51 PRO B O 1
ATOM 1619 N N . CYS B 1 52 ? 7.102 10.867 21.312 1 93.69 52 CYS B N 1
ATOM 1620 C CA . CYS B 1 52 ? 6.242 11.398 20.266 1 93.69 52 CYS B CA 1
ATOM 1621 C C . CYS B 1 52 ? 5.945 12.875 20.484 1 93.69 52 CYS B C 1
ATOM 1623 O O . CYS B 1 52 ? 5.895 13.336 21.625 1 93.69 52 CYS B O 1
ATOM 1625 N N . LYS B 1 53 ? 5.672 13.562 19.375 1 93.75 53 LYS B N 1
ATOM 1626 C CA . LYS B 1 53 ? 5.062 14.883 19.484 1 93.75 53 LYS B CA 1
ATOM 1627 C C . LYS B 1 53 ? 3.711 14.805 20.188 1 93.75 53 LYS B C 1
ATOM 1629 O O . LYS B 1 53 ? 2.992 13.812 20.062 1 93.75 53 LYS B O 1
ATOM 1634 N N . ASN B 1 54 ? 3.432 15.953 20.953 1 92.62 54 ASN B N 1
ATOM 1635 C CA . ASN B 1 54 ? 2.027 16.125 21.312 1 92.62 54 ASN B CA 1
ATOM 1636 C C . ASN B 1 54 ? 1.136 16.188 20.078 1 92.62 54 ASN B C 1
ATOM 1638 O O . ASN B 1 54 ? 1.521 16.766 19.062 1 92.62 54 ASN B O 1
ATOM 1642 N N . SER B 1 55 ? 0.015 15.609 20.203 1 91.5 55 SER B N 1
ATOM 1643 C CA . SER B 1 55 ? -0.896 15.602 19.062 1 91.5 55 SER B CA 1
ATOM 1644 C C . SER B 1 55 ? -1.16 17.016 18.547 1 91.5 55 SER B C 1
ATOM 1646 O O . SER B 1 55 ? -1.334 17.219 17.344 1 91.5 55 SER B O 1
ATOM 1648 N N . SER B 1 56 ? -1.116 17.969 19.422 1 93.75 56 SER B N 1
ATOM 1649 C CA . SER B 1 56 ? -1.398 19.344 19.078 1 93.75 56 SER B CA 1
ATOM 1650 C C . SER B 1 56 ? -0.269 19.953 18.25 1 93.75 56 SER B C 1
ATOM 1652 O O . SER B 1 56 ? -0.442 21 17.609 1 93.75 56 SER B O 1
ATOM 1654 N N . GLU B 1 57 ? 0.859 19.344 18.281 1 95.62 57 GLU B N 1
ATOM 1655 C CA . GLU B 1 57 ? 2.008 19.859 17.547 1 95.62 57 GLU B CA 1
ATOM 1656 C C . GLU B 1 57 ? 2.098 19.234 16.156 1 95.62 57 GLU B C 1
ATOM 1658 O O . GLU B 1 57 ? 2.943 19.609 15.344 1 95.62 57 GLU B O 1
ATOM 1663 N N . ALA B 1 58 ? 1.248 18.312 15.875 1 96.12 58 ALA B N 1
ATOM 1664 C CA . ALA B 1 58 ? 1.229 17.688 14.555 1 96.12 58 ALA B CA 1
ATOM 1665 C C . ALA B 1 58 ? 0.53 18.578 13.531 1 96.12 58 ALA B C 1
ATOM 1667 O O . ALA B 1 58 ? -0.365 19.344 13.875 1 96.12 58 ALA B O 1
ATOM 1668 N N . SER B 1 59 ? 0.982 18.5 12.305 1 97.12 59 SER B N 1
ATOM 1669 C CA . SER B 1 59 ? 0.354 19.219 11.203 1 97.12 59 SER B CA 1
ATOM 1670 C C . SER B 1 59 ? 0.014 18.266 10.055 1 97.12 59 SER B C 1
ATOM 1672 O O . SER B 1 59 ? 0.474 17.125 10.031 1 97.12 59 SER B O 1
ATOM 1674 N N . THR B 1 60 ? -0.747 18.75 9.094 1 98.12 60 THR B N 1
ATOM 1675 C CA . THR B 1 60 ? -1.143 17.953 7.938 1 98.12 60 THR B CA 1
ATOM 1676 C C . THR B 1 60 ? 0.083 17.484 7.164 1 98.12 60 THR B C 1
ATOM 1678 O O . THR B 1 60 ? 0.091 16.375 6.629 1 98.12 60 THR B O 1
ATOM 1681 N N . ASP B 1 61 ? 1.115 18.297 7.105 1 97.5 61 ASP B N 1
ATOM 1682 C CA . ASP B 1 61 ? 2.312 17.969 6.332 1 97.5 61 ASP B CA 1
ATOM 1683 C C . ASP B 1 61 ? 3.021 16.75 6.906 1 97.5 61 ASP B C 1
ATOM 1685 O O . ASP B 1 61 ? 3.824 16.109 6.223 1 97.5 61 ASP B O 1
ATOM 1689 N N . ASP B 1 62 ? 2.73 16.422 8.141 1 97.62 62 ASP B N 1
ATOM 1690 C CA . ASP B 1 62 ? 3.303 15.219 8.758 1 97.62 62 ASP B CA 1
ATOM 1691 C C . ASP B 1 62 ? 2.729 13.953 8.133 1 97.62 62 ASP B C 1
ATOM 1693 O O . ASP B 1 62 ? 3.297 12.867 8.281 1 97.62 62 ASP B O 1
ATOM 1697 N N . PHE B 1 63 ? 1.628 14.109 7.43 1 98.06 63 PHE B N 1
ATOM 1698 C CA . PHE B 1 63 ? 0.915 12.914 6.98 1 98.06 63 PHE B CA 1
ATOM 1699 C C . PHE B 1 63 ? 0.834 12.883 5.457 1 98.06 63 PHE B C 1
ATOM 1701 O O . PHE B 1 63 ? 0.14 12.031 4.891 1 98.06 63 PHE B O 1
ATOM 1708 N N . VAL B 1 64 ? 1.475 13.828 4.789 1 98.56 64 VAL B N 1
ATOM 1709 C CA . VAL B 1 64 ? 1.529 13.867 3.33 1 98.56 64 VAL B CA 1
ATOM 1710 C C . VAL B 1 64 ? 2.982 13.844 2.865 1 98.56 64 VAL B C 1
ATOM 1712 O O . VAL B 1 64 ? 3.82 14.586 3.383 1 98.56 64 VAL B O 1
ATOM 1715 N N . PHE B 1 65 ? 3.287 12.977 1.975 1 98.44 65 PHE B N 1
ATOM 1716 C CA . PHE B 1 65 ? 4.637 12.883 1.436 1 98.44 65 PHE B CA 1
ATOM 1717 C C . PHE B 1 65 ? 4.645 13.172 -0.061 1 98.44 65 PHE B C 1
ATOM 1719 O O . PHE B 1 65 ? 3.918 12.531 -0.825 1 98.44 65 PHE B O 1
ATOM 1726 N N . SER B 1 66 ? 5.539 14.062 -0.516 1 98.12 66 SER B N 1
ATOM 1727 C CA . SER B 1 66 ? 5.578 14.508 -1.904 1 98.12 66 SER B CA 1
ATOM 1728 C C . SER B 1 66 ? 6.848 14.039 -2.604 1 98.12 66 SER B C 1
ATOM 1730 O O . SER B 1 66 ? 7.047 14.297 -3.791 1 98.12 66 SER B O 1
ATOM 1732 N N . GLY B 1 67 ? 7.668 13.336 -1.926 1 97.19 67 GLY B N 1
ATOM 1733 C CA . GLY B 1 67 ? 9.008 13.055 -2.412 1 97.19 67 GLY B CA 1
ATOM 1734 C C . GLY B 1 67 ? 9.031 12.047 -3.545 1 97.19 67 GLY B C 1
ATOM 1735 O O . GLY B 1 67 ? 10.062 11.852 -4.188 1 97.19 67 GLY B O 1
ATOM 1736 N N . ILE B 1 68 ? 7.855 11.469 -3.82 1 97.06 68 ILE B N 1
ATOM 1737 C CA . ILE B 1 68 ? 7.887 10.445 -4.863 1 97.06 68 ILE B CA 1
ATOM 1738 C C . ILE B 1 68 ? 7.105 10.93 -6.082 1 97.06 68 ILE B C 1
ATOM 1740 O O . ILE B 1 68 ? 6.68 10.125 -6.914 1 97.06 68 ILE B O 1
ATOM 1744 N N . LYS B 1 69 ? 6.938 12.164 -6.242 1 96.31 69 LYS B N 1
ATOM 1745 C CA . LYS B 1 69 ? 6.281 12.75 -7.406 1 96.31 69 LYS B CA 1
ATOM 1746 C C . LYS B 1 69 ? 7.133 12.586 -8.656 1 96.31 69 LYS B C 1
ATOM 1748 O O . LYS B 1 69 ? 6.605 12.516 -9.773 1 96.31 69 LYS B O 1
ATOM 1753 N N . ALA B 1 70 ? 8.406 12.609 -8.391 1 93.12 70 ALA B N 1
ATOM 1754 C CA . ALA B 1 70 ? 9.352 12.477 -9.492 1 93.12 70 ALA B CA 1
ATOM 1755 C C . ALA B 1 70 ? 10.32 11.32 -9.234 1 93.12 70 ALA B C 1
ATOM 1757 O O . ALA B 1 70 ? 10.43 10.836 -8.109 1 93.12 70 ALA B O 1
ATOM 1758 N N . SER B 1 71 ? 10.883 10.883 -10.305 1 92.88 71 SER B N 1
ATOM 1759 C CA . SER B 1 71 ? 11.82 9.766 -10.211 1 92.88 71 SER B CA 1
ATOM 1760 C C . SER B 1 71 ? 13.055 10.141 -9.406 1 92.88 71 SER B C 1
ATOM 1762 O O . SER B 1 71 ? 13.414 11.32 -9.328 1 92.88 71 SER B O 1
ATOM 1764 N N . GLY B 1 72 ? 13.672 9.109 -8.805 1 93.94 72 GLY B N 1
ATOM 1765 C CA . GLY B 1 72 ? 15.016 9.273 -8.281 1 93.94 72 GLY B CA 1
ATOM 1766 C C . GLY B 1 72 ? 16.078 9.281 -9.367 1 93.94 72 GLY B C 1
ATOM 1767 O O . GLY B 1 72 ? 15.781 9.555 -10.531 1 93.94 72 GLY B O 1
ATOM 1768 N N . ASN B 1 73 ? 17.266 9.102 -8.836 1 94.81 73 ASN B N 1
ATOM 1769 C CA . ASN B 1 73 ? 18.391 9.047 -9.773 1 94.81 73 ASN B CA 1
ATOM 1770 C C . ASN B 1 73 ? 18.641 7.629 -10.266 1 94.81 73 ASN B C 1
ATOM 1772 O O . ASN B 1 73 ? 18.766 6.699 -9.469 1 94.81 73 ASN B O 1
ATOM 1776 N N . PHE B 1 74 ? 18.75 7.523 -11.562 1 95.06 74 PHE B N 1
ATOM 1777 C CA . PHE B 1 74 ? 18.984 6.207 -12.133 1 95.06 74 PHE B CA 1
ATOM 1778 C C . PHE B 1 74 ? 20.406 5.746 -11.867 1 95.06 74 PHE B C 1
ATOM 1780 O O . PHE B 1 74 ? 21.344 6.547 -11.914 1 95.06 74 PHE B O 1
ATOM 1787 N N . THR B 1 75 ? 20.547 4.449 -11.656 1 95.19 75 THR B N 1
ATOM 1788 C CA . THR B 1 75 ? 21.844 3.795 -11.531 1 95.19 75 THR B CA 1
ATOM 1789 C C . THR B 1 75 ? 22.266 3.164 -12.852 1 95.19 75 THR B C 1
ATOM 1791 O O . THR B 1 75 ? 21.562 3.283 -13.859 1 95.19 75 THR B O 1
ATOM 1794 N N . GLU B 1 76 ? 23.344 2.514 -12.789 1 93.88 76 GLU B N 1
ATOM 1795 C CA . GLU B 1 76 ? 23.859 1.855 -13.984 1 93.88 76 GLU B CA 1
ATOM 1796 C C . GLU B 1 76 ? 22.969 0.682 -14.391 1 93.88 76 GLU B C 1
ATOM 1798 O O . GLU B 1 76 ? 22.938 0.292 -15.562 1 93.88 76 GLU B O 1
ATOM 1803 N N . THR B 1 77 ? 22.203 0.163 -13.555 1 94.31 77 THR B N 1
ATOM 1804 C CA . THR B 1 77 ? 21.328 -0.964 -13.852 1 94.31 77 THR B CA 1
ATOM 1805 C C . THR B 1 77 ? 20.016 -0.484 -14.492 1 94.31 77 THR B C 1
ATOM 1807 O O . THR B 1 77 ? 19.188 -1.296 -14.914 1 94.31 77 THR B O 1
ATOM 1810 N N . GLY B 1 78 ? 19.812 0.855 -14.531 1 96.25 78 GLY B N 1
ATOM 1811 C CA . GLY B 1 78 ? 18.594 1.418 -15.07 1 96.25 78 GLY B CA 1
ATOM 1812 C C . GLY B 1 78 ? 17.5 1.592 -14.031 1 96.25 78 GLY B C 1
ATOM 1813 O O . GLY B 1 78 ? 16.359 1.897 -14.367 1 96.25 78 GLY B O 1
ATOM 1814 N N . LEU B 1 79 ? 17.812 1.304 -12.742 1 96.62 79 LEU B N 1
ATOM 1815 C CA . LEU B 1 79 ? 16.859 1.414 -11.641 1 96.62 79 LEU B CA 1
ATOM 1816 C C . LEU B 1 79 ? 17.047 2.73 -10.891 1 96.62 79 LEU B C 1
ATOM 1818 O O . LEU B 1 79 ? 18.172 3.139 -10.617 1 96.62 79 LEU B O 1
ATOM 1822 N N . ALA B 1 80 ? 16.016 3.457 -10.68 1 97.25 80 ALA B N 1
ATOM 1823 C CA . ALA B 1 80 ? 15.953 4.574 -9.742 1 97.25 80 ALA B CA 1
ATOM 1824 C C . ALA B 1 80 ? 14.93 4.309 -8.641 1 97.25 80 ALA B C 1
ATOM 1826 O O . ALA B 1 80 ? 13.797 3.926 -8.93 1 97.25 80 ALA B O 1
ATOM 1827 N N . THR B 1 81 ? 15.328 4.441 -7.375 1 97.06 81 THR B N 1
ATOM 1828 C CA . THR B 1 81 ? 14.398 4.195 -6.277 1 97.06 81 THR B CA 1
ATOM 1829 C C . THR B 1 81 ? 14.375 5.379 -5.312 1 97.06 81 THR B C 1
ATOM 1831 O O . THR B 1 81 ? 15.383 6.082 -5.16 1 97.06 81 THR B O 1
ATOM 1834 N N . ILE B 1 82 ? 13.281 5.648 -4.684 1 97.44 82 ILE B N 1
ATOM 1835 C CA . ILE B 1 82 ? 13.109 6.512 -3.521 1 97.44 82 ILE B CA 1
ATOM 1836 C C . ILE B 1 82 ? 12.469 5.723 -2.383 1 97.44 82 ILE B C 1
ATOM 1838 O O . ILE B 1 82 ? 11.242 5.637 -2.291 1 97.44 82 ILE B O 1
ATOM 1842 N N . PRO B 1 83 ? 13.266 5.113 -1.525 1 96.81 83 PRO B N 1
ATOM 1843 C CA . PRO B 1 83 ? 12.711 4.457 -0.338 1 96.81 83 PRO B CA 1
ATOM 1844 C C . PRO B 1 83 ? 12.211 5.457 0.704 1 96.81 83 PRO B C 1
ATOM 1846 O O . PRO B 1 83 ? 12.859 6.477 0.947 1 96.81 83 PRO B O 1
ATOM 1849 N N . VAL B 1 84 ? 11.086 5.199 1.221 1 97.44 84 VAL B N 1
ATOM 1850 C CA . VAL B 1 84 ? 10.484 6.074 2.225 1 97.44 84 VAL B CA 1
ATOM 1851 C C . VAL B 1 84 ? 10.242 5.289 3.512 1 97.44 84 VAL B C 1
ATOM 1853 O O . VAL B 1 84 ? 9.477 4.32 3.52 1 97.44 84 VAL B O 1
ATOM 1856 N N . ASN B 1 85 ? 10.906 5.68 4.562 1 95.81 85 ASN B N 1
ATOM 1857 C CA . ASN B 1 85 ? 10.789 5.102 5.898 1 95.81 85 ASN B CA 1
ATOM 1858 C C . ASN B 1 85 ? 10.562 6.176 6.957 1 95.81 85 ASN B C 1
ATOM 1860 O O . ASN B 1 85 ? 10.492 7.363 6.637 1 95.81 85 ASN B O 1
ATOM 1864 N N . PRO B 1 86 ? 10.43 5.82 8.211 1 94.31 86 PRO B N 1
ATOM 1865 C CA . PRO B 1 86 ? 10.062 6.812 9.227 1 94.31 86 PRO B CA 1
ATOM 1866 C C . PRO B 1 86 ? 11.117 7.898 9.398 1 94.31 86 PRO B C 1
ATOM 1868 O O . PRO B 1 86 ? 10.812 8.984 9.898 1 94.31 86 PRO B O 1
ATOM 1871 N N . THR B 1 87 ? 12.312 7.68 8.992 1 94.88 87 THR B N 1
ATOM 1872 C CA . THR B 1 87 ? 13.352 8.695 9.094 1 94.88 87 THR B CA 1
ATOM 1873 C C . THR B 1 87 ? 13.094 9.828 8.109 1 94.88 87 THR B C 1
ATOM 1875 O O . THR B 1 87 ? 13.336 11 8.414 1 94.88 87 THR B O 1
ATOM 1878 N N . ILE B 1 88 ? 12.547 9.531 6.906 1 95.38 88 ILE B N 1
ATOM 1879 C CA . ILE B 1 88 ? 12.312 10.5 5.848 1 95.38 88 ILE B CA 1
ATOM 1880 C C . ILE B 1 88 ? 10.875 11.016 5.93 1 95.38 88 ILE B C 1
ATOM 1882 O O . ILE B 1 88 ? 10.594 12.164 5.57 1 95.38 88 ILE B O 1
ATOM 1886 N N . PHE B 1 89 ? 10.039 10.203 6.383 1 97.19 89 PHE B N 1
ATOM 1887 C CA . PHE B 1 89 ? 8.625 10.492 6.535 1 97.19 89 PHE B CA 1
ATOM 1888 C C . PHE B 1 89 ? 8.117 10.016 7.895 1 97.19 89 PHE B C 1
ATOM 1890 O O . PHE B 1 89 ? 7.492 8.961 7.992 1 97.19 89 PHE B O 1
ATOM 1897 N N . PRO B 1 90 ? 8.289 10.812 8.938 1 94.94 90 PRO B N 1
ATOM 1898 C CA . PRO B 1 90 ? 7.996 10.383 10.305 1 94.94 90 PRO B CA 1
ATOM 1899 C C . PRO B 1 90 ? 6.52 10.055 10.508 1 94.94 90 PRO B C 1
ATOM 1901 O O . PRO B 1 90 ? 6.164 9.359 11.461 1 94.94 90 PRO B O 1
ATOM 1904 N N . GLY B 1 91 ? 5.688 10.508 9.641 1 94.06 91 GLY B N 1
ATOM 1905 C CA . GLY B 1 91 ? 4.258 10.281 9.75 1 94.06 91 GLY B CA 1
ATOM 1906 C C . GLY B 1 91 ? 3.889 8.805 9.727 1 94.06 91 GLY B C 1
ATOM 1907 O O . GLY B 1 91 ? 2.791 8.43 10.133 1 94.06 91 GLY B O 1
ATOM 1908 N N . ILE B 1 92 ? 4.75 7.941 9.258 1 94 92 ILE B N 1
ATOM 1909 C CA . ILE B 1 92 ? 4.418 6.523 9.164 1 94 92 ILE B CA 1
ATOM 1910 C C . ILE B 1 92 ? 5.102 5.766 10.305 1 94 92 ILE B C 1
ATOM 1912 O O . ILE B 1 92 ? 5.082 4.531 10.336 1 94 92 ILE B O 1
ATOM 1916 N N . ASN B 1 93 ? 5.672 6.605 11.242 1 92.75 93 ASN B N 1
ATOM 1917 C CA . ASN B 1 93 ? 6.266 5.973 12.414 1 92.75 93 ASN B CA 1
ATOM 1918 C C . ASN B 1 93 ? 5.242 5.145 13.188 1 92.75 93 ASN B C 1
ATOM 1920 O O . ASN B 1 93 ? 4.121 5.594 13.422 1 92.75 93 ASN B O 1
ATOM 1924 N N . THR B 1 94 ? 5.555 3.889 13.508 1 84.94 94 THR B N 1
ATOM 1925 C CA . THR B 1 94 ? 4.809 2.939 14.328 1 84.94 94 THR B CA 1
ATOM 1926 C C . THR B 1 94 ? 3.609 2.391 13.562 1 84.94 94 THR B C 1
ATOM 1928 O O . THR B 1 94 ? 2.756 1.714 14.133 1 84.94 94 THR B O 1
ATOM 1931 N N . LEU B 1 95 ? 3.461 2.729 12.273 1 84.5 95 LEU B N 1
ATOM 1932 C CA . LEU B 1 95 ? 2.287 2.283 11.531 1 84.5 95 LEU B CA 1
ATOM 1933 C C . LEU B 1 95 ? 2.566 0.967 10.812 1 84.5 95 LEU B C 1
ATOM 1935 O O . LEU B 1 95 ? 1.677 0.406 10.172 1 84.5 95 LEU B O 1
ATOM 1939 N N . GLY B 1 96 ? 3.762 0.524 10.883 1 84.31 96 GLY B N 1
ATOM 1940 C CA . GLY B 1 96 ? 4.109 -0.79 10.367 1 84.31 96 GLY B CA 1
ATOM 1941 C C . GLY B 1 96 ? 4.219 -0.827 8.859 1 84.31 96 GLY B C 1
ATOM 1942 O O . GLY B 1 96 ? 3.877 -1.831 8.227 1 84.31 96 GLY B O 1
ATOM 1943 N N . MET B 1 97 ? 4.613 0.292 8.32 1 90.5 97 MET B N 1
ATOM 1944 C CA . MET B 1 97 ? 4.68 0.314 6.859 1 90.5 97 MET B CA 1
ATOM 1945 C C . MET B 1 97 ? 5.84 1.186 6.383 1 90.5 97 MET B C 1
ATOM 1947 O O . MET B 1 97 ? 6.32 2.045 7.125 1 90.5 97 MET B O 1
ATOM 1951 N N . SER B 1 98 ? 6.328 0.962 5.289 1 94.56 98 SER B N 1
ATOM 1952 C CA . SER B 1 98 ? 7.195 1.79 4.457 1 94.56 98 SER B CA 1
ATOM 1953 C C . SER B 1 98 ? 6.816 1.681 2.984 1 94.56 98 SER B C 1
ATOM 1955 O O . SER B 1 98 ? 5.945 0.888 2.619 1 94.56 98 SER B O 1
ATOM 1957 N N . PHE B 1 99 ? 7.336 2.561 2.146 1 96.81 99 PHE B N 1
ATOM 1958 C CA . PHE B 1 99 ? 7.02 2.439 0.728 1 96.81 99 PHE B CA 1
ATOM 1959 C C . PHE B 1 99 ? 8.172 2.941 -0.13 1 96.81 99 PHE B C 1
ATOM 1961 O O . PHE B 1 99 ? 9.133 3.52 0.385 1 96.81 99 PHE B O 1
ATOM 1968 N N . VAL B 1 100 ? 8.125 2.604 -1.401 1 97.69 100 VAL B N 1
ATOM 1969 C CA . VAL B 1 100 ? 9.203 2.932 -2.334 1 97.69 100 VAL B CA 1
ATOM 1970 C C . VAL B 1 100 ? 8.617 3.229 -3.713 1 97.69 100 VAL B C 1
ATOM 1972 O O . VAL B 1 100 ? 7.688 2.549 -4.16 1 97.69 100 VAL B O 1
ATOM 1975 N N . ARG B 1 101 ? 9.07 4.281 -4.289 1 97.81 101 ARG B N 1
ATOM 1976 C CA . ARG B 1 101 ? 8.922 4.426 -5.734 1 97.81 101 ARG B CA 1
ATOM 1977 C C . ARG B 1 101 ? 10.109 3.818 -6.473 1 97.81 101 ARG B C 1
ATOM 1979 O O . ARG B 1 101 ? 11.258 4.074 -6.113 1 97.81 101 ARG B O 1
ATOM 1986 N N . ALA B 1 102 ? 9.844 3.041 -7.488 1 97.62 102 ALA B N 1
ATOM 1987 C CA . ALA B 1 102 ? 10.883 2.471 -8.344 1 97.62 102 ALA B CA 1
ATOM 1988 C C . ALA B 1 102 ? 10.609 2.771 -9.812 1 97.62 102 ALA B C 1
ATOM 1990 O O . ALA B 1 102 ? 9.516 2.484 -10.32 1 97.62 102 ALA B O 1
ATOM 1991 N N . ASP B 1 103 ? 11.539 3.365 -10.461 1 96.94 103 ASP B N 1
ATOM 1992 C CA . ASP B 1 103 ? 11.531 3.596 -11.906 1 96.94 103 ASP B CA 1
ATOM 1993 C C . ASP B 1 103 ? 12.562 2.721 -12.609 1 96.94 103 ASP B C 1
ATOM 1995 O O . ASP B 1 103 ? 13.711 2.639 -12.18 1 96.94 103 ASP B O 1
ATOM 1999 N N . LEU B 1 104 ? 12.141 2.082 -13.625 1 96.81 104 LEU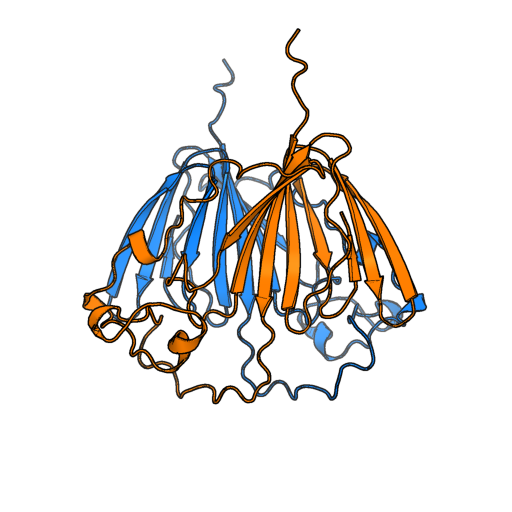 B N 1
ATOM 2000 C CA . LEU B 1 104 ? 13.031 1.225 -14.398 1 96.81 104 LEU B CA 1
ATOM 2001 C C . LEU B 1 104 ? 13.055 1.655 -15.867 1 96.81 104 LEU B C 1
ATOM 2003 O O . LEU B 1 104 ? 12 1.781 -16.5 1 96.81 104 LEU B O 1
ATOM 2007 N N . LYS B 1 105 ? 14.219 1.88 -16.391 1 95.25 105 LYS B N 1
ATOM 2008 C CA . LYS B 1 105 ? 14.367 2.039 -17.828 1 95.25 105 LYS B CA 1
ATOM 2009 C C . LYS B 1 105 ? 14.07 0.731 -18.562 1 95.25 105 LYS B C 1
ATOM 2011 O O . LYS B 1 105 ? 14.133 -0.345 -17.969 1 95.25 105 LYS B O 1
ATOM 2016 N N . ALA B 1 106 ? 13.734 0.955 -19.828 1 93 106 ALA B N 1
ATOM 2017 C CA . ALA B 1 106 ? 13.586 -0.271 -20.609 1 93 106 ALA B CA 1
ATOM 2018 C C . ALA B 1 106 ? 14.844 -1.136 -20.5 1 93 106 ALA B C 1
ATOM 2020 O O . ALA B 1 106 ? 15.961 -0.65 -20.719 1 93 106 ALA B O 1
ATOM 2021 N N . GLY B 1 107 ? 14.609 -2.318 -20.109 1 92.38 107 GLY B N 1
ATOM 2022 C CA . GLY B 1 107 ? 15.734 -3.23 -19.969 1 92.38 107 GLY B CA 1
ATOM 2023 C C . GLY B 1 107 ? 16.391 -3.154 -18.609 1 92.38 107 GLY B C 1
ATOM 2024 O O . GLY B 1 107 ? 17.297 -3.936 -18.297 1 92.38 107 GLY B O 1
ATOM 2025 N N . GLY B 1 108 ? 16 -2.199 -17.766 1 95.06 108 GLY B N 1
ATOM 2026 C CA . GLY B 1 108 ? 16.547 -2.088 -16.422 1 95.06 108 GLY B CA 1
ATOM 2027 C C . GLY B 1 108 ? 16.141 -3.232 -15.523 1 95.06 108 GLY B C 1
ATOM 2028 O O . GLY B 1 108 ? 15.211 -3.982 -15.836 1 95.06 108 GLY B O 1
ATOM 2029 N N . ILE B 1 109 ? 16.938 -3.377 -14.398 1 95.38 109 ILE B N 1
ATOM 2030 C CA . ILE B 1 109 ? 16.672 -4.496 -13.5 1 95.38 109 ILE B CA 1
ATOM 2031 C C . ILE B 1 109 ? 16.672 -4.008 -12.055 1 95.38 109 ILE B C 1
ATOM 2033 O O . ILE B 1 109 ? 17.5 -3.166 -11.68 1 95.38 109 ILE B O 1
ATOM 2037 N N . ASN B 1 110 ? 15.766 -4.504 -11.289 1 95.88 110 ASN B N 1
ATOM 2038 C CA . ASN B 1 110 ? 15.859 -4.52 -9.828 1 95.88 110 ASN B CA 1
ATOM 2039 C C . ASN B 1 110 ? 16.406 -5.848 -9.32 1 95.88 110 ASN B C 1
ATOM 2041 O O . ASN B 1 110 ? 15.727 -6.867 -9.352 1 95.88 110 ASN B O 1
ATOM 2045 N N . PRO B 1 111 ? 17.625 -5.836 -8.898 1 94.81 111 PRO B N 1
ATOM 2046 C CA . PRO B 1 111 ? 18.266 -7.102 -8.531 1 94.81 111 PRO B CA 1
ATOM 2047 C C . PRO B 1 111 ? 17.484 -7.875 -7.473 1 94.81 111 PRO B C 1
ATOM 2049 O O . PRO B 1 111 ? 16.781 -7.273 -6.656 1 94.81 111 PRO B O 1
ATOM 2052 N N . PRO B 1 112 ? 17.703 -9.156 -7.516 1 95.94 112 PRO B N 1
ATOM 2053 C CA . PRO B 1 112 ? 17 -9.977 -6.52 1 95.94 112 PRO B CA 1
ATOM 2054 C C . PRO B 1 112 ? 17.344 -9.562 -5.086 1 95.94 112 PRO B C 1
ATOM 2056 O O . PRO B 1 112 ? 18.484 -9.234 -4.785 1 95.94 112 PRO B O 1
ATOM 2059 N N . HIS B 1 113 ? 16.391 -9.516 -4.242 1 96.81 113 HIS B N 1
ATOM 2060 C CA . HIS B 1 113 ? 16.5 -9.195 -2.822 1 96.81 113 HIS B CA 1
ATOM 2061 C C . HIS B 1 113 ? 15.328 -9.766 -2.033 1 96.81 113 HIS B C 1
ATOM 2063 O O . HIS B 1 113 ? 14.492 -10.477 -2.586 1 96.81 113 HIS B O 1
ATOM 2069 N N . PHE B 1 114 ? 15.359 -9.602 -0.769 1 94.94 114 PHE B N 1
ATOM 2070 C CA . PHE B 1 114 ? 14.242 -10.07 0.042 1 94.94 114 PHE B CA 1
ATOM 2071 C C . PHE B 1 114 ? 14.031 -9.172 1.252 1 94.94 114 PHE B C 1
ATOM 2073 O O . PHE B 1 114 ? 14.867 -8.312 1.547 1 94.94 114 PHE B O 1
ATOM 2080 N N . HIS B 1 115 ? 12.906 -9.227 1.795 1 93.5 115 HIS B N 1
ATOM 2081 C CA . HIS B 1 115 ? 12.547 -8.531 3.025 1 93.5 115 HIS B CA 1
ATOM 2082 C C . HIS B 1 115 ? 12.195 -9.516 4.137 1 93.5 115 HIS B C 1
ATOM 2084 O O . HIS B 1 115 ? 11.125 -10.133 4.117 1 93.5 115 HIS B O 1
ATOM 2090 N N . PRO B 1 116 ? 13.016 -9.688 5.172 1 90.19 116 PRO B N 1
ATOM 2091 C CA . PRO B 1 116 ? 12.82 -10.719 6.195 1 90.19 116 PRO B CA 1
ATOM 2092 C C . PRO B 1 116 ? 11.625 -10.43 7.098 1 90.19 116 PRO B C 1
ATOM 2094 O O . PRO B 1 116 ? 11.117 -11.336 7.766 1 90.19 116 PRO B O 1
ATOM 2097 N N . ARG B 1 117 ? 11.102 -9.195 7.055 1 87.88 117 ARG B N 1
ATOM 2098 C CA . ARG B 1 117 ? 10.07 -8.867 8.031 1 87.88 117 ARG B CA 1
ATOM 2099 C C . ARG B 1 117 ? 8.867 -8.211 7.359 1 87.88 117 ARG B C 1
ATOM 2101 O O . ARG B 1 117 ? 8.047 -7.582 8.023 1 87.88 117 ARG B O 1
ATOM 2108 N N . ALA B 1 118 ? 8.938 -8.273 6.039 1 91.88 118 ALA B N 1
ATOM 2109 C CA . ALA B 1 118 ? 7.863 -7.496 5.422 1 91.88 118 ALA B CA 1
ATOM 2110 C C . ALA B 1 118 ? 7.297 -8.219 4.203 1 91.88 118 ALA B C 1
ATOM 2112 O O . ALA B 1 118 ? 8.031 -8.883 3.467 1 91.88 118 ALA B O 1
ATOM 2113 N N . THR B 1 119 ? 6.012 -8.102 4.023 1 93.88 119 THR B N 1
ATOM 2114 C CA . THR B 1 119 ? 5.324 -8.391 2.768 1 93.88 119 THR B CA 1
ATOM 2115 C C . THR B 1 119 ? 5.293 -7.152 1.876 1 93.88 119 THR B C 1
ATOM 2117 O O . THR B 1 119 ? 5.078 -6.039 2.357 1 93.88 119 THR B O 1
ATOM 2120 N N . GLU B 1 120 ? 5.496 -7.344 0.631 1 96.12 120 GLU B N 1
ATOM 2121 C CA . GLU B 1 120 ? 5.48 -6.23 -0.312 1 96.12 120 GLU B CA 1
ATOM 2122 C C . GLU B 1 120 ? 4.281 -6.316 -1.251 1 96.12 120 GLU B C 1
ATOM 2124 O O . GLU B 1 120 ? 3.953 -7.398 -1.748 1 96.12 120 GLU B O 1
ATOM 2129 N N . ILE B 1 121 ? 3.588 -5.289 -1.475 1 97.62 121 ILE B N 1
ATOM 2130 C CA . ILE B 1 121 ? 2.559 -5.137 -2.498 1 97.62 121 ILE B CA 1
ATOM 2131 C C . ILE B 1 121 ? 2.967 -4.047 -3.484 1 97.62 121 ILE B C 1
ATOM 2133 O O . ILE B 1 121 ? 3.254 -2.914 -3.084 1 97.62 121 ILE B O 1
ATOM 2137 N N . ALA B 1 122 ? 3.051 -4.355 -4.785 1 98.12 122 ALA B N 1
ATOM 2138 C CA . ALA B 1 122 ? 3.52 -3.424 -5.809 1 98.12 122 ALA B CA 1
ATOM 2139 C C . ALA B 1 122 ? 2.412 -3.109 -6.809 1 98.12 122 ALA B C 1
ATOM 2141 O O . ALA B 1 122 ? 1.755 -4.016 -7.324 1 98.12 122 ALA B O 1
ATOM 2142 N N . TYR B 1 123 ? 2.209 -1.871 -7.062 1 98.31 123 TYR B N 1
ATOM 2143 C CA . TYR B 1 123 ? 1.279 -1.36 -8.062 1 98.31 123 TYR B CA 1
ATOM 2144 C C . TYR B 1 123 ? 2.027 -0.768 -9.25 1 98.31 123 TYR B C 1
ATOM 2146 O O . TYR B 1 123 ? 2.895 0.093 -9.078 1 98.31 123 TYR B O 1
ATOM 2154 N N . VAL B 1 124 ? 1.685 -1.211 -10.461 1 98 124 VAL B N 1
ATOM 2155 C CA . VAL B 1 124 ? 2.301 -0.659 -11.664 1 98 124 VAL B CA 1
ATOM 2156 C C . VAL B 1 124 ? 1.557 0.603 -12.094 1 98 124 VAL B C 1
ATOM 2158 O O . VAL B 1 124 ? 0.439 0.527 -12.609 1 98 124 VAL B O 1
ATOM 2161 N N . VAL B 1 125 ? 2.217 1.695 -11.875 1 97.31 125 VAL B N 1
ATOM 2162 C CA . VAL B 1 125 ? 1.619 2.994 -12.172 1 97.31 125 VAL B CA 1
ATOM 2163 C C . VAL B 1 125 ? 1.688 3.268 -13.672 1 97.31 125 VAL B C 1
ATOM 2165 O O . VAL B 1 125 ? 0.735 3.789 -14.258 1 97.31 125 VAL B O 1
ATOM 2168 N N . GLN B 1 126 ? 2.805 2.93 -14.266 1 96.5 126 GLN B N 1
ATOM 2169 C CA . GLN B 1 126 ? 3.076 3.148 -15.68 1 96.5 126 GLN B CA 1
ATOM 2170 C C . GLN B 1 126 ? 3.961 2.041 -16.25 1 96.5 126 GLN B C 1
ATOM 2172 O O . GLN B 1 126 ? 4.902 1.592 -15.586 1 96.5 126 GLN B O 1
ATOM 2177 N N . GLY B 1 127 ? 3.639 1.592 -17.484 1 96.25 127 GLY B N 1
ATOM 2178 C CA . GLY B 1 127 ? 4.461 0.605 -18.172 1 96.25 127 GLY B CA 1
ATOM 2179 C C . GLY B 1 127 ? 4.145 -0.821 -17.75 1 96.25 127 GLY B C 1
ATOM 2180 O O . GLY B 1 127 ? 3.012 -1.13 -17.391 1 96.25 127 GLY B O 1
ATOM 2181 N N . SER B 1 128 ? 5.09 -1.74 -18.062 1 96.94 128 SER B N 1
ATOM 2182 C CA . SER B 1 128 ? 5 -3.152 -17.703 1 96.94 128 SER B CA 1
ATOM 2183 C C . SER B 1 128 ? 6.359 -3.705 -17.281 1 96.94 128 SER B C 1
ATOM 2185 O O . SER B 1 128 ? 7.398 -3.197 -17.719 1 96.94 128 SER B O 1
ATOM 2187 N N . VAL B 1 129 ? 6.297 -4.723 -16.469 1 97 129 VAL B N 1
ATOM 2188 C CA . VAL B 1 129 ? 7.543 -5.27 -15.945 1 97 129 VAL B CA 1
ATOM 2189 C C . VAL B 1 129 ? 7.406 -6.777 -15.758 1 97 129 VAL B C 1
ATOM 2191 O O . VAL B 1 129 ? 6.359 -7.266 -15.32 1 97 129 VAL B O 1
ATOM 2194 N N . TYR B 1 130 ? 8.438 -7.523 -16.172 1 97.5 130 TYR B N 1
ATOM 2195 C CA . TYR B 1 130 ? 8.547 -8.914 -15.758 1 97.5 130 TYR B CA 1
ATOM 2196 C C . TYR B 1 130 ? 9.016 -9.008 -14.312 1 97.5 130 TYR B C 1
ATOM 2198 O O . TYR B 1 130 ? 10.078 -8.484 -13.961 1 97.5 130 TYR B O 1
ATOM 2206 N N . SER B 1 131 ? 8.266 -9.562 -13.453 1 98 131 SER B N 1
ATOM 2207 C CA . SER B 1 131 ? 8.531 -9.578 -12.023 1 98 131 SER B CA 1
ATOM 2208 C C . SER B 1 131 ? 8.047 -10.875 -11.383 1 98 131 SER B C 1
ATOM 2210 O O . SER B 1 131 ? 7.184 -11.555 -11.93 1 98 131 SER B O 1
ATOM 2212 N N . GLY B 1 132 ? 8.633 -11.18 -10.242 1 98.31 132 GLY B N 1
ATOM 2213 C CA . GLY B 1 132 ? 8.242 -12.391 -9.531 1 98.31 132 GLY B CA 1
ATOM 2214 C C . GLY B 1 132 ? 9.023 -12.617 -8.25 1 98.31 132 GLY B C 1
ATOM 2215 O O . GLY B 1 132 ? 9.773 -11.742 -7.816 1 98.31 132 GLY B O 1
ATOM 2216 N N . PHE B 1 133 ? 8.781 -13.797 -7.672 1 98.19 133 PHE B N 1
ATOM 2217 C CA . PHE B 1 133 ? 9.5 -14.211 -6.473 1 98.19 133 PHE B CA 1
ATOM 2218 C C . PHE B 1 133 ? 9.703 -15.727 -6.453 1 98.19 133 PHE B C 1
ATOM 2220 O O . PHE B 1 133 ? 9.078 -16.453 -7.234 1 98.19 133 PHE B O 1
ATOM 2227 N N . VAL B 1 134 ? 10.641 -16.109 -5.672 1 97.94 134 VAL B N 1
ATOM 2228 C CA . VAL B 1 134 ? 10.93 -17.516 -5.402 1 97.94 134 VAL B CA 1
ATOM 2229 C C . VAL B 1 134 ? 10.617 -17.844 -3.941 1 97.94 134 VAL B C 1
ATOM 2231 O O . VAL B 1 134 ? 11.102 -17.156 -3.031 1 97.94 134 VAL B O 1
ATOM 2234 N N . ASP B 1 135 ? 9.773 -18.859 -3.766 1 96.06 135 ASP B N 1
ATOM 2235 C CA . ASP B 1 135 ? 9.391 -19.172 -2.391 1 96.06 135 ASP B CA 1
ATOM 2236 C C . ASP B 1 135 ? 10.398 -20.125 -1.744 1 96.06 135 ASP B C 1
ATOM 2238 O O . ASP B 1 135 ? 11.422 -20.453 -2.346 1 96.06 135 ASP B O 1
ATOM 2242 N N . SER B 1 136 ? 10.188 -20.484 -0.49 1 94.44 136 SER B N 1
ATOM 2243 C CA . SER B 1 136 ? 11.133 -21.297 0.281 1 94.44 136 SER B CA 1
ATOM 2244 C C . SER B 1 136 ? 11.227 -22.719 -0.279 1 94.44 136 SER B C 1
ATOM 2246 O O . SER B 1 136 ? 12.164 -23.453 0.047 1 94.44 136 SER B O 1
ATOM 2248 N N . ASN B 1 137 ? 10.289 -23.125 -1.101 1 94.94 137 ASN B N 1
ATOM 2249 C CA . ASN B 1 137 ? 10.328 -24.422 -1.761 1 94.94 137 ASN B CA 1
ATOM 2250 C C . ASN B 1 137 ? 10.977 -24.344 -3.141 1 94.94 137 ASN B C 1
ATOM 2252 O O . ASN B 1 137 ? 10.844 -25.266 -3.951 1 94.94 137 ASN B O 1
ATOM 2256 N N . ASN B 1 138 ? 11.438 -23.188 -3.424 1 95.81 138 ASN B N 1
ATOM 2257 C CA . ASN B 1 138 ? 12.133 -22.922 -4.676 1 95.81 138 ASN B CA 1
ATOM 2258 C C . ASN B 1 138 ? 11.172 -22.891 -5.859 1 95.81 138 ASN B C 1
ATOM 2260 O O . ASN B 1 138 ? 11.562 -23.156 -6.996 1 95.81 138 ASN B O 1
ATOM 2264 N N . GLN B 1 139 ? 9.961 -22.719 -5.594 1 96.94 139 GLN B N 1
ATOM 2265 C CA . GLN B 1 139 ? 9.008 -22.469 -6.672 1 96.94 139 GLN B CA 1
ATOM 2266 C C . GLN B 1 139 ? 9.07 -21.016 -7.137 1 96.94 139 GLN B C 1
ATOM 2268 O O . GLN B 1 139 ? 9.156 -20.094 -6.316 1 96.94 139 GLN B O 1
ATOM 2273 N N . VAL B 1 140 ? 9 -20.891 -8.469 1 98 140 VAL B N 1
ATOM 2274 C CA . VAL B 1 140 ? 9.086 -19.562 -9.055 1 98 140 VAL B CA 1
ATOM 2275 C C . VAL B 1 140 ? 7.688 -19.078 -9.438 1 98 140 VAL B C 1
ATOM 2277 O O . VAL B 1 140 ? 6.945 -19.781 -10.125 1 98 140 VAL B O 1
ATOM 2280 N N . PHE B 1 141 ? 7.324 -17.953 -9.023 1 98.44 141 PHE B N 1
ATOM 2281 C CA . PHE B 1 141 ? 6.105 -17.25 -9.406 1 98.44 141 PHE B CA 1
ATOM 2282 C C . PHE B 1 141 ? 6.438 -15.961 -10.148 1 98.44 141 PHE B C 1
ATOM 2284 O O . PHE B 1 141 ? 6.902 -14.992 -9.547 1 98.44 141 PHE B O 1
ATOM 2291 N N . ALA B 1 142 ? 6.234 -15.961 -11.461 1 98.56 142 ALA B N 1
ATOM 2292 C CA . ALA B 1 142 ? 6.652 -14.789 -12.219 1 98.56 142 ALA B CA 1
ATOM 2293 C C . ALA B 1 142 ? 5.816 -14.625 -13.484 1 98.56 142 ALA B C 1
ATOM 2295 O O . ALA B 1 142 ? 5.355 -15.609 -14.062 1 98.56 142 ALA B O 1
ATOM 2296 N N . ARG B 1 143 ? 5.609 -13.422 -13.898 1 98.44 143 ARG B N 1
ATOM 2297 C CA . ARG B 1 143 ? 5.016 -13.055 -15.172 1 98.44 143 ARG B CA 1
ATOM 2298 C C . ARG B 1 143 ? 5.176 -11.562 -15.445 1 98.44 143 ARG B C 1
ATOM 2300 O O . ARG B 1 143 ? 5.773 -10.844 -14.641 1 98.44 143 ARG B O 1
ATOM 2307 N N . VAL B 1 144 ? 4.723 -11.164 -16.547 1 98.31 144 VAL B N 1
ATOM 2308 C CA . VAL B 1 144 ? 4.652 -9.734 -16.828 1 98.31 144 VAL B CA 1
ATOM 2309 C C . VAL B 1 144 ? 3.484 -9.109 -16.062 1 98.31 144 VAL B C 1
ATOM 2311 O O . VAL B 1 144 ? 2.359 -9.609 -16.125 1 98.31 144 VAL B O 1
ATOM 2314 N N . ILE B 1 145 ? 3.773 -8.117 -15.289 1 98.19 145 ILE B N 1
ATOM 2315 C CA . ILE B 1 145 ? 2.762 -7.309 -14.609 1 98.19 145 ILE B CA 1
ATOM 2316 C C . ILE B 1 145 ? 2.504 -6.031 -15.406 1 98.19 145 ILE B C 1
ATOM 2318 O O . ILE B 1 145 ? 3.432 -5.273 -15.695 1 98.19 145 ILE B O 1
ATOM 2322 N N . GLU B 1 146 ? 1.276 -5.766 -15.758 1 97.75 146 GLU B N 1
ATOM 2323 C CA . GLU B 1 146 ? 0.905 -4.648 -16.625 1 97.75 146 GLU B CA 1
ATOM 2324 C C . GLU B 1 146 ? 0.475 -3.436 -15.805 1 97.75 146 GLU B C 1
ATOM 2326 O O . GLU B 1 146 ? 0.202 -3.553 -14.609 1 97.75 146 GLU B O 1
ATOM 2331 N N . GLN B 1 147 ? 0.416 -2.279 -16.516 1 97.31 147 GLN B N 1
ATOM 2332 C CA . GLN B 1 147 ? -0.078 -1.062 -15.875 1 97.31 147 GLN B CA 1
ATOM 2333 C C . GLN B 1 147 ? -1.437 -1.295 -15.227 1 97.31 147 GLN B C 1
ATOM 2335 O O . GLN B 1 147 ? -2.338 -1.869 -15.836 1 97.31 147 GLN B O 1
ATOM 2340 N N . GLY B 1 148 ? -1.521 -0.876 -13.961 1 97.5 148 GLY B N 1
ATOM 2341 C CA . GLY B 1 148 ? -2.789 -1 -13.266 1 97.5 148 GLY B CA 1
ATOM 2342 C C . GLY B 1 148 ? -2.945 -2.324 -12.539 1 97.5 148 GLY B C 1
ATOM 2343 O O . GLY B 1 148 ? -3.945 -2.549 -11.859 1 97.5 148 GLY B O 1
ATOM 2344 N N . GLU B 1 149 ? -2.018 -3.203 -12.664 1 98.19 149 GLU B N 1
ATOM 2345 C CA . GLU B 1 149 ? -2.057 -4.457 -11.922 1 98.19 149 GLU B CA 1
ATOM 2346 C C . GLU B 1 149 ? -1.264 -4.352 -10.625 1 98.19 149 GLU B C 1
ATOM 2348 O O . GLU B 1 149 ? -0.426 -3.461 -10.469 1 98.19 149 GLU B O 1
ATOM 2353 N N . VAL B 1 150 ? -1.594 -5.23 -9.695 1 98.38 150 VAL B N 1
ATOM 2354 C CA . VAL B 1 150 ? -0.92 -5.363 -8.414 1 98.38 150 VAL B CA 1
ATOM 2355 C C . VAL B 1 150 ? -0.299 -6.754 -8.289 1 98.38 150 VAL B C 1
ATOM 2357 O O . VAL B 1 150 ? -0.921 -7.75 -8.664 1 98.38 150 VAL B O 1
ATOM 2360 N N . MET B 1 151 ? 0.882 -6.812 -7.84 1 98.5 151 MET B N 1
ATOM 2361 C CA . MET B 1 151 ? 1.485 -8.078 -7.449 1 98.5 151 MET B CA 1
ATOM 2362 C C . MET B 1 151 ? 1.885 -8.062 -5.98 1 98.5 151 MET B C 1
ATOM 2364 O O . MET B 1 151 ? 2.396 -7.059 -5.48 1 98.5 151 MET B O 1
ATOM 2368 N N . VAL B 1 152 ? 1.683 -9.148 -5.285 1 98 152 VAL B N 1
ATOM 2369 C CA . VAL B 1 152 ? 2.064 -9.273 -3.883 1 98 152 VAL B CA 1
ATOM 2370 C C . VAL B 1 152 ? 3.256 -10.227 -3.756 1 98 152 VAL B C 1
ATOM 2372 O O . VAL B 1 152 ? 3.314 -11.25 -4.438 1 98 152 VAL B O 1
ATOM 2375 N N . PHE B 1 153 ? 4.215 -9.82 -2.951 1 97.25 153 PHE B N 1
ATOM 2376 C CA . PHE B 1 153 ? 5.422 -10.578 -2.66 1 97.25 153 PHE B CA 1
ATOM 2377 C C . PHE B 1 153 ? 5.461 -10.984 -1.19 1 97.25 153 PHE B C 1
ATOM 2379 O O . PHE B 1 153 ? 5.684 -10.141 -0.316 1 97.25 153 PHE B O 1
ATOM 2386 N N . PRO B 1 154 ? 5.254 -12.289 -0.908 1 94.75 154 PRO B N 1
ATOM 2387 C CA . PRO B 1 154 ? 5.219 -12.719 0.491 1 94.75 154 PRO B CA 1
ATOM 2388 C C . PRO B 1 154 ? 6.539 -12.469 1.221 1 94.75 154 PRO B C 1
ATOM 2390 O O . PRO B 1 154 ? 7.602 -12.469 0.597 1 94.75 154 PRO B O 1
ATOM 2393 N N . LYS B 1 155 ? 6.441 -12.305 2.488 1 93.38 155 LYS B N 1
ATOM 2394 C CA . LYS B 1 155 ? 7.586 -12.102 3.369 1 93.38 155 LYS B CA 1
ATOM 2395 C C . LYS B 1 155 ? 8.641 -13.18 3.16 1 93.38 155 LYS B C 1
ATOM 2397 O O . LYS B 1 155 ? 8.305 -14.359 3.006 1 93.38 155 LYS B O 1
ATOM 2402 N N . ASP B 1 156 ? 9.914 -12.844 3.121 1 93.75 156 ASP B N 1
ATOM 2403 C CA . ASP B 1 156 ? 11.086 -13.719 3.166 1 93.75 156 ASP B CA 1
ATOM 2404 C C . ASP B 1 156 ? 11.281 -14.438 1.835 1 93.75 156 ASP B C 1
ATOM 2406 O O . ASP B 1 156 ? 12.094 -15.367 1.738 1 93.75 156 ASP B O 1
ATOM 2410 N N . CYS B 1 157 ? 10.523 -14.148 0.824 1 95.94 157 CYS B N 1
ATOM 2411 C CA . CYS B 1 157 ? 10.75 -14.695 -0.505 1 95.94 157 CYS B CA 1
ATOM 2412 C C . CYS B 1 157 ? 11.734 -13.836 -1.292 1 95.94 157 CYS B C 1
ATOM 2414 O O . CYS B 1 157 ? 11.797 -12.625 -1.093 1 95.94 157 CYS B O 1
ATOM 2416 N N . PHE B 1 158 ? 12.492 -14.477 -2.127 1 97.44 158 PHE B N 1
ATOM 2417 C CA . PHE B 1 158 ? 13.375 -13.719 -3.01 1 97.44 158 PHE B CA 1
ATOM 2418 C C . PHE B 1 158 ? 12.586 -13.07 -4.137 1 97.44 158 PHE B C 1
ATOM 2420 O O . PHE B 1 158 ? 11.852 -13.75 -4.867 1 97.44 158 PHE B O 1
ATOM 2427 N N . ILE B 1 159 ? 12.766 -11.781 -4.289 1 98.19 159 ILE B N 1
ATOM 2428 C CA . ILE B 1 159 ? 11.977 -10.992 -5.227 1 98.19 159 ILE B CA 1
ATOM 2429 C C . ILE B 1 159 ? 12.875 -10.453 -6.336 1 98.19 159 ILE B C 1
ATOM 2431 O O . ILE B 1 159 ? 14.055 -10.156 -6.098 1 98.19 159 ILE B O 1
ATOM 2435 N N . PHE B 1 160 ? 12.359 -10.398 -7.555 1 96.56 160 PHE B N 1
ATOM 2436 C CA . PHE B 1 160 ? 13.07 -9.773 -8.664 1 96.56 160 PHE B CA 1
ATOM 2437 C C . PHE B 1 160 ? 12.102 -9.016 -9.57 1 96.56 160 PHE B C 1
ATOM 2439 O O . PHE B 1 160 ? 10.906 -9.312 -9.602 1 96.56 160 PHE B O 1
ATOM 2446 N N . LYS B 1 161 ? 12.711 -7.992 -10.211 1 95.88 161 LYS B N 1
ATOM 2447 C CA . LYS B 1 161 ? 11.969 -7.191 -11.18 1 95.88 161 LYS B CA 1
ATOM 2448 C C . LYS B 1 161 ? 12.891 -6.707 -12.305 1 95.88 161 LYS B C 1
ATOM 2450 O O . LYS B 1 161 ? 14.039 -6.348 -12.055 1 95.88 161 LYS B O 1
#

InterPro domains:
  IPR001929 Germin [PR00325] (113-133)
  IPR001929 Germin [PR00325] (143-161)
  IPR001929 Germin [cd02241] (25-155)
  IPR006045 Cupin 1 [PF00190] (72-159)
  IPR006045 Cupin 1 [SM00835] (66-161)
  IPR011051 RmlC-like cupin domain superfamily [SSF51182] (60-156)
  IPR014710 RmlC-like jelly roll fold [G3DSA:2.60.120.10] (24-161)
  IPR019780 Germin, manganese binding site [PS00725] (108-121)

Nearest PDB structures (foldseek):
  6l9i-assembly1_D  TM=8.847E-01  e=6.411E-03  Companilactobacillus farciminis
  2d5h-assembly2_D  TM=9.267E-01  e=1.126E-02  Glycine max
  5fli-assembly1_L  TM=7.490E-01  e=2.479E-02  Streptomyces sp. FLA
  9gof-assembly1_C  TM=7.463E-01  e=3.477E-02  Synechocystis
  1ipj-assembly1_C  TM=8.296E-01  e=2.233E-01  Glycine max

Radius of gyration: 19.74 Å; Cα contacts (8 Å, |Δi|>4): 731; chains: 2; bounding box: 48×47×58 Å

Organism: Hibiscus syriacus (NCBI:txid106335)

Sequence (322 aa):
MVGKMWVLILVSILLLRGDETLASDPDPIQDFCIPNPKFGAIKTAHLTTLPCKNSSEASTDDFVFSGIKASGNFTETGLATIPVNPTIFPGINTLGMSFVRADLKAGGINPPHFHPRATEIAYVVQGSVYSGFVDSNNQVFARVIEQGEVMVFPKDCFIFKMVGKMWVLILVSILLLRGDETLASDPDPIQDFCIPNPKFGAIKTAHLTTLPCKNSSEASTDDFVFSGIKASGNFTETGLATIPVNPTIFPGINTLGMSFVRADLKAGGINPPHFHPRATEIAYVVQGSVYSGFVDSNNQVFARVIEQGEVMVFPKDCFIFK

Secondary structure (DSSP, 8-state):
------EEEEEEEEEE---TTS---SS-SSS---B-GGGS---GGGTTTSPBPPGGG--GGGGEE-TTSS-----TTSEEEEEE-TTT-GGGTTTTEEEEEEEEETT-----B--TTEEEEEEEEESEEEEEEE-TT--EEEEEEETT-EEEE-TT-EEE-/------EEEEEEEEEE---TTS---SS-SSS---B-GGGS---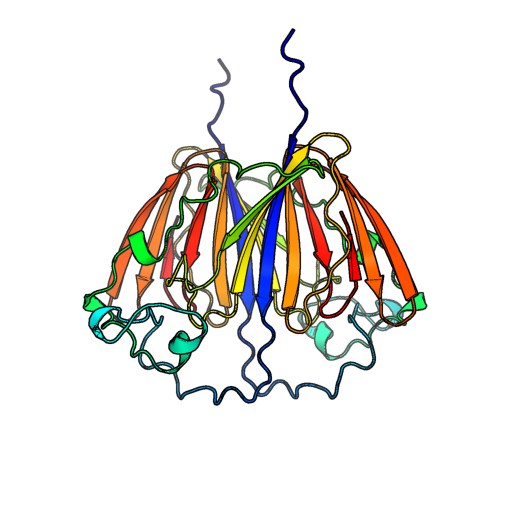GGGTTTSPBPPGGG--GGGGEE-TTSS-----TTSEEEEEE-TTT-GGGTTTTEEEEEEEEETT-----B--TTEEEEEEEEESEEEEEEE-TT--EEEEEEETT-EEEE-TT-EEE-